Protein AF-A0A9Q0AWF9-F1 (afdb_monomer_lite)

Foldseek 3Di:
DDDDPDDPPPPPPPPPDDDDDDDDDPDPPPADFLDKDDQPADPQWIKTQGQQQAIWTQDPVRDTDHDCVPPPNDDPLNSQQSQWLAKEAANVDSVDIDTDTGRAQQDDDDDDDDDPDQDDPGGAHSNAPLSSFDRQWYAFNQDNQWIKGWGWQQQGIFIGPRRDHLPQTRQFADDFQDPCPDSGRNTGRGWRYKEAQNLADADVRGRQKIKTATNYQQAAGIWIGRGRSNHIDGQPPEHRHGTARYWYADNVVDDDPPDPHPTTPRD

pLDDT: mean 84.85, std 17.83, range [32.66, 98.62]

InterPro domains:
  IPR015943 WD40/YVTN repeat-like-containing domain superfamily [G3DSA:2.130.10.10] (30-259)
  IPR052025 Xyloglucan-specific glycosyl hydrolase [PTHR43739] (5-254)

Sequence (267 aa):
MKYANLLLAALAAPLQAAFTWKNVKIGGGGGFVPSIQFHPTTKGVAYARTDIGGLYRLNADDSWTPVTDANGFADDSHWNRWGVDALALDPQDPNKVFIAVGMYTNSCSDKGATWSFTDLPFKVGGNMPGRGNGERLAVDPKNSNIIYFGARSGNGLYKSTSFSKVSSFTAVGTFRAGPADNEYSGDIQGINFVTFDSTSAALSGATSRIFVGVAENTTSSVYVSNDAGSTWSAVAGQPGRYFPHKGRIQPTEKVGDEALPERLTAI

Radius of gyration: 22.13 Å; chains: 1; bounding box: 44×65×80 Å

Secondary structure (DSSP, 8-state):
--------------------------SS-SS---EEEE-SSSTT-EEEE-SSS-EEEE-TTS-EEESTTGGGSSSGGGGGGG-EEEEEEETTEEEEEEEEE-S-SSS------SS-----SS---TTSTTTTSB--EEEETTEEEEEEEE-STT--EEETTTTEE-TT-------BSS-TT-TTTSSB--EEEEEE-TTSPEETTEES-EEEEE--SSS--EEEESSTTSS-EEPTT--SS---SBEEE-TTS---TT--TTTEEE-

Structure (mmCIF, N/CA/C/O backbone):
data_AF-A0A9Q0AWF9-F1
#
_entry.id   AF-A0A9Q0AWF9-F1
#
loop_
_atom_site.group_PDB
_atom_site.id
_atom_site.type_symbol
_atom_site.label_atom_id
_atom_site.label_alt_id
_atom_site.label_comp_id
_atom_site.label_asym_id
_atom_site.label_entity_id
_atom_site.label_seq_id
_atom_site.pdbx_PDB_ins_code
_atom_site.Cartn_x
_atom_site.Cartn_y
_atom_site.Cartn_z
_atom_site.occupancy
_atom_site.B_iso_or_equiv
_atom_site.auth_seq_id
_atom_site.auth_comp_id
_atom_site.auth_asym_id
_atom_site.auth_atom_id
_atom_site.pdbx_PDB_model_num
ATOM 1 N N . MET A 1 1 ? -4.699 45.642 -57.321 1.00 39.59 1 MET A N 1
ATOM 2 C CA . MET A 1 1 ? -3.918 44.402 -57.543 1.00 39.59 1 MET A CA 1
ATOM 3 C C . MET A 1 1 ? -2.979 44.291 -56.347 1.00 39.59 1 MET A C 1
ATOM 5 O O . MET A 1 1 ? -2.184 45.196 -56.177 1.00 39.59 1 MET A O 1
ATOM 9 N N . LYS A 1 2 ? -3.272 43.476 -55.319 1.00 43.88 2 LYS A N 1
ATOM 10 C CA . LYS A 1 2 ? -3.074 42.007 -55.259 1.00 43.88 2 LYS A CA 1
ATOM 11 C C . LYS A 1 2 ? -1.592 41.688 -55.587 1.00 43.88 2 LYS A C 1
ATOM 13 O O . LYS A 1 2 ? -1.177 42.053 -56.674 1.00 43.88 2 LYS A O 1
ATOM 18 N N . TYR A 1 3 ? -0.725 41.104 -54.758 1.00 45.94 3 TYR A N 1
ATOM 19 C CA . TYR A 1 3 ? -0.837 39.945 -53.867 1.00 45.94 3 TYR A CA 1
ATOM 20 C C . TYR A 1 3 ? 0.365 39.947 -52.884 1.00 45.94 3 TYR A C 1
ATOM 22 O O . TYR A 1 3 ? 1.475 40.277 -53.278 1.00 45.94 3 TYR A O 1
ATOM 30 N N . ALA A 1 4 ? 0.123 39.704 -51.594 1.00 45.69 4 ALA A N 1
ATOM 31 C CA . ALA A 1 4 ? 0.597 38.527 -50.847 1.00 45.69 4 ALA A CA 1
ATOM 32 C C . ALA A 1 4 ? 2.107 38.471 -50.516 1.00 45.69 4 ALA A C 1
ATOM 34 O O . ALA A 1 4 ? 2.886 37.814 -51.199 1.00 45.69 4 ALA A O 1
ATOM 35 N N . ASN A 1 5 ? 2.482 39.050 -49.369 1.00 47.59 5 ASN A N 1
ATOM 36 C CA . ASN A 1 5 ? 3.643 38.589 -48.605 1.00 47.59 5 ASN A CA 1
ATOM 37 C C . ASN A 1 5 ? 3.283 37.234 -47.975 1.00 47.59 5 ASN A C 1
ATOM 39 O O . ASN A 1 5 ? 2.647 37.182 -46.922 1.00 47.59 5 ASN A O 1
ATOM 43 N N . LEU A 1 6 ? 3.635 36.137 -48.647 1.00 51.56 6 LEU A N 1
ATOM 44 C CA . LEU A 1 6 ? 3.574 34.800 -48.062 1.00 51.56 6 LEU A CA 1
ATOM 45 C C . LEU A 1 6 ? 4.648 34.682 -46.972 1.00 51.56 6 LEU A C 1
ATOM 47 O O . LEU A 1 6 ? 5.833 34.536 -47.261 1.00 51.56 6 LEU A O 1
ATOM 51 N N . LEU A 1 7 ? 4.211 34.721 -45.711 1.00 52.81 7 LEU A N 1
ATOM 52 C CA . LEU A 1 7 ? 4.954 34.153 -44.591 1.00 52.81 7 LEU A CA 1
ATOM 53 C C . LEU A 1 7 ? 5.104 32.645 -44.827 1.00 52.81 7 LEU A C 1
ATOM 55 O O . LEU A 1 7 ? 4.164 31.883 -44.609 1.00 52.81 7 LEU A O 1
ATOM 59 N N . LEU A 1 8 ? 6.289 32.204 -45.243 1.00 47.88 8 LEU A N 1
ATOM 60 C CA . LEU A 1 8 ? 6.686 30.804 -45.125 1.00 47.88 8 LEU A CA 1
ATOM 61 C C . LEU A 1 8 ? 7.217 30.579 -43.701 1.00 47.88 8 LEU A C 1
ATOM 63 O O . LEU A 1 8 ? 8.420 30.577 -43.452 1.00 47.88 8 LEU A O 1
ATOM 67 N N . ALA A 1 9 ? 6.309 30.417 -42.740 1.00 52.28 9 ALA A N 1
ATOM 68 C CA . ALA A 1 9 ? 6.658 29.773 -41.481 1.00 52.28 9 ALA A CA 1
ATOM 69 C C . ALA A 1 9 ? 6.780 28.272 -41.772 1.00 52.28 9 ALA A C 1
ATOM 71 O O . ALA A 1 9 ? 5.783 27.553 -41.823 1.00 52.28 9 ALA A O 1
ATOM 72 N N . ALA A 1 10 ? 7.999 27.805 -42.043 1.00 55.03 10 ALA A N 1
ATOM 73 C CA . ALA A 1 10 ? 8.279 26.381 -42.104 1.00 55.03 10 ALA A CA 1
ATOM 74 C C . ALA A 1 10 ? 8.011 25.786 -40.713 1.00 55.03 10 ALA A C 1
ATOM 76 O O . ALA A 1 10 ? 8.790 25.974 -39.781 1.00 55.03 10 ALA A O 1
ATOM 77 N N . LEU A 1 11 ? 6.879 25.095 -40.570 1.00 54.53 11 LEU A N 1
ATOM 78 C CA . LEU A 1 11 ? 6.615 24.189 -39.459 1.00 54.53 11 LEU A CA 1
ATOM 79 C C . LEU A 1 11 ? 7.640 23.055 -39.547 1.00 54.53 11 LEU A C 1
ATOM 81 O O . LEU A 1 11 ? 7.414 22.045 -40.211 1.00 54.53 11 LEU A O 1
ATOM 85 N N . ALA A 1 12 ? 8.792 23.237 -38.907 1.00 57.38 12 ALA A N 1
ATOM 86 C CA . ALA A 1 12 ? 9.703 22.146 -38.612 1.00 57.38 12 ALA A CA 1
ATOM 87 C C . ALA A 1 12 ? 9.033 21.263 -37.551 1.00 57.38 12 ALA A C 1
ATOM 89 O O . ALA A 1 12 ? 9.256 21.422 -36.354 1.00 57.38 12 ALA A O 1
ATOM 90 N N . ALA A 1 13 ? 8.151 20.361 -37.984 1.00 58.16 13 ALA A N 1
ATOM 91 C CA . ALA A 1 13 ? 7.754 19.245 -37.145 1.00 58.16 13 ALA A CA 1
ATOM 92 C C . ALA A 1 13 ? 9.013 18.388 -36.935 1.00 58.16 13 ALA A C 1
ATOM 94 O O . ALA A 1 13 ? 9.623 17.980 -37.931 1.00 58.16 13 ALA A O 1
ATOM 95 N N . PRO A 1 14 ? 9.456 18.136 -35.692 1.00 60.62 14 PRO A N 1
ATOM 96 C CA . PRO A 1 14 ? 10.569 17.230 -35.479 1.00 60.62 14 PRO A CA 1
ATOM 97 C C . PRO A 1 14 ? 10.172 15.860 -36.036 1.00 60.62 14 PRO A C 1
ATOM 99 O O . PRO A 1 14 ? 9.200 15.254 -35.587 1.00 60.62 14 PRO A O 1
ATOM 102 N N . LEU A 1 15 ? 10.912 15.371 -37.035 1.00 59.19 15 LEU A N 1
ATOM 103 C CA . LEU A 1 15 ? 10.871 13.963 -37.414 1.00 59.19 15 LEU A CA 1
ATOM 104 C C . LEU A 1 15 ? 11.459 13.173 -36.242 1.00 59.19 15 LEU A C 1
ATOM 106 O O . LEU A 1 15 ? 12.667 12.955 -36.161 1.00 59.19 15 LEU A O 1
ATOM 110 N N . GLN A 1 16 ? 10.611 12.765 -35.304 1.00 62.69 16 GLN A N 1
ATOM 111 C CA . GLN A 1 16 ? 10.990 11.750 -34.335 1.00 62.69 16 GLN A CA 1
ATOM 112 C C . GLN A 1 16 ? 11.061 10.422 -35.086 1.00 62.69 16 GLN A C 1
ATOM 114 O O . GLN A 1 16 ? 10.044 9.877 -35.515 1.00 62.69 16 GLN A O 1
ATOM 119 N N . ALA A 1 17 ? 12.278 9.920 -35.296 1.00 71.00 17 ALA A N 1
ATOM 120 C CA . ALA A 1 17 ? 12.461 8.567 -35.793 1.00 71.00 17 ALA A CA 1
ATOM 121 C C . ALA A 1 17 ? 11.789 7.593 -34.813 1.00 71.00 17 ALA A C 1
ATOM 123 O O . ALA A 1 17 ? 11.974 7.689 -33.599 1.00 71.00 17 ALA A O 1
ATOM 124 N N . ALA A 1 18 ? 10.978 6.674 -35.335 1.00 78.25 18 ALA A N 1
ATOM 125 C CA . ALA A 1 18 ? 10.356 5.644 -34.520 1.00 78.25 18 ALA A CA 1
ATOM 126 C C . ALA A 1 18 ? 11.440 4.662 -34.053 1.00 78.25 18 ALA A C 1
ATOM 128 O O . ALA A 1 18 ? 11.965 3.879 -34.844 1.00 78.25 18 ALA A O 1
ATOM 129 N N . PHE A 1 19 ? 11.786 4.713 -32.768 1.00 82.88 19 PHE A N 1
ATOM 130 C CA . PHE A 1 19 ? 12.703 3.761 -32.149 1.00 82.88 19 PHE A CA 1
ATOM 131 C C . PHE A 1 19 ? 11.925 2.643 -31.463 1.00 82.88 19 PHE A C 1
ATOM 133 O O . PHE A 1 19 ? 10.911 2.876 -30.809 1.00 82.88 19 PHE A O 1
ATOM 140 N N . THR A 1 20 ? 12.431 1.417 -31.589 1.00 86.00 20 THR A N 1
ATOM 141 C CA . THR A 1 20 ? 11.971 0.286 -30.779 1.00 86.00 20 THR A CA 1
ATOM 142 C C . THR A 1 20 ? 12.986 0.046 -29.673 1.00 86.00 20 THR A C 1
ATOM 144 O O . THR A 1 20 ? 14.073 -0.471 -29.930 1.00 86.00 20 THR A O 1
ATOM 147 N N . TRP A 1 21 ? 12.626 0.415 -28.448 1.00 87.12 21 TRP A N 1
ATOM 148 C CA . TRP A 1 21 ? 13.452 0.185 -27.266 1.00 87.12 21 TRP A CA 1
ATOM 149 C C . TRP A 1 21 ? 13.182 -1.202 -26.684 1.00 87.12 21 TRP A C 1
ATOM 151 O O . TRP A 1 21 ? 12.031 -1.614 -26.541 1.00 87.12 21 TRP A O 1
ATOM 161 N N . LYS A 1 22 ? 14.249 -1.938 -26.365 1.00 89.25 22 LYS A N 1
ATOM 162 C CA . LYS A 1 22 ? 14.185 -3.244 -25.699 1.00 89.25 22 LYS A CA 1
ATOM 163 C C . LYS A 1 22 ? 15.316 -3.363 -24.688 1.00 89.25 22 LYS A C 1
ATOM 165 O O . LYS A 1 22 ? 16.422 -2.892 -24.942 1.00 89.25 22 LYS A O 1
ATOM 170 N N . ASN A 1 23 ? 15.046 -4.051 -23.583 1.00 89.50 23 ASN A N 1
ATOM 171 C CA . ASN A 1 23 ? 16.078 -4.420 -22.623 1.00 89.50 23 ASN A CA 1
ATOM 172 C C . ASN A 1 23 ? 17.053 -5.440 -23.225 1.00 89.50 23 ASN A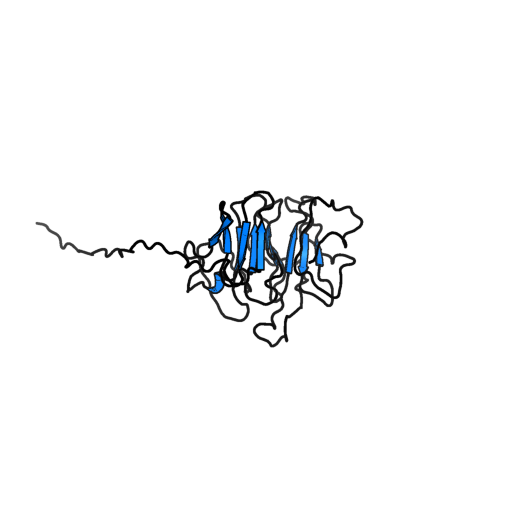 C 1
ATOM 174 O O . ASN A 1 23 ? 16.646 -6.377 -23.919 1.00 89.50 23 ASN A O 1
ATOM 178 N N . VAL A 1 24 ? 18.338 -5.300 -22.893 1.00 92.31 24 VAL A N 1
ATOM 179 C CA . VAL A 1 24 ? 19.313 -6.380 -23.080 1.00 92.31 24 VAL A CA 1
ATOM 180 C C . VAL A 1 24 ? 18.970 -7.501 -22.099 1.00 92.31 24 VAL A C 1
ATOM 182 O O . VAL A 1 24 ? 18.762 -7.264 -20.909 1.00 92.31 24 VAL A O 1
ATOM 185 N N . LYS A 1 25 ? 18.881 -8.741 -22.589 1.00 89.88 25 LYS A N 1
ATOM 186 C CA . LYS A 1 25 ? 18.448 -9.880 -21.774 1.00 89.88 25 LYS A CA 1
ATOM 187 C C . LYS A 1 25 ? 19.560 -10.327 -20.820 1.00 89.88 25 LYS A C 1
ATOM 189 O O . LYS A 1 25 ? 20.471 -11.036 -21.230 1.00 89.88 25 LYS A O 1
ATOM 194 N N . ILE A 1 26 ? 19.423 -9.966 -19.544 1.00 90.62 26 ILE A N 1
ATOM 195 C CA . ILE A 1 26 ? 20.307 -10.407 -18.447 1.00 90.62 26 ILE A CA 1
ATOM 196 C C . ILE A 1 26 ? 19.732 -11.571 -17.619 1.00 90.62 26 ILE A C 1
ATOM 198 O O . ILE A 1 26 ? 20.456 -12.194 -16.852 1.00 90.62 26 ILE A O 1
ATOM 202 N N . GLY A 1 27 ? 18.444 -11.899 -17.784 1.00 83.94 27 GLY A N 1
ATOM 203 C CA . GLY A 1 27 ? 17.760 -12.956 -17.026 1.00 83.94 27 GL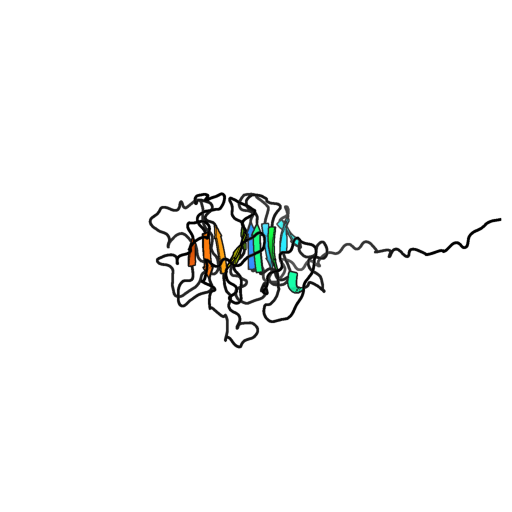Y A CA 1
ATOM 204 C C . GLY A 1 27 ? 16.765 -12.397 -16.007 1.00 83.94 27 GLY A C 1
ATOM 205 O O . GLY A 1 27 ? 16.048 -11.451 -16.320 1.00 83.94 27 GLY A O 1
ATOM 206 N N . GLY A 1 28 ? 16.699 -12.997 -14.812 1.00 71.69 28 GLY A N 1
ATOM 207 C CA . GLY A 1 28 ? 15.712 -12.722 -13.750 1.00 71.69 28 GLY A CA 1
ATOM 208 C C . GLY A 1 28 ? 15.850 -11.369 -13.035 1.00 71.69 28 GLY A C 1
ATOM 209 O O . GLY A 1 28 ? 15.689 -11.299 -11.820 1.00 71.69 28 GLY A O 1
ATOM 210 N N . GLY A 1 29 ? 16.196 -10.306 -13.763 1.00 83.31 29 GLY A N 1
ATOM 211 C CA . GLY A 1 29 ? 16.395 -8.951 -13.246 1.00 83.31 29 GLY A CA 1
ATOM 212 C C . GLY A 1 29 ? 17.767 -8.743 -12.600 1.00 83.31 29 GLY A C 1
ATOM 213 O O . GLY A 1 29 ? 18.563 -7.971 -13.114 1.00 83.31 29 GLY A O 1
ATOM 214 N N . GLY A 1 30 ? 18.061 -9.441 -11.497 1.00 88.81 30 GLY A N 1
ATOM 215 C CA . GLY A 1 30 ? 19.302 -9.259 -10.719 1.00 88.81 30 GLY A CA 1
ATOM 216 C C . GLY A 1 30 ? 19.225 -8.192 -9.613 1.00 88.81 30 GLY A C 1
ATOM 217 O O . GLY A 1 30 ? 20.222 -7.941 -8.943 1.00 88.81 30 GLY A O 1
ATOM 218 N N . GLY A 1 31 ? 18.048 -7.589 -9.409 1.00 93.50 31 GLY A N 1
ATOM 219 C CA . GLY A 1 31 ? 17.740 -6.661 -8.314 1.00 93.50 31 GLY A CA 1
ATOM 220 C C . GLY A 1 31 ? 16.772 -7.254 -7.282 1.00 93.50 31 GLY A C 1
ATOM 221 O O . GLY A 1 31 ? 16.371 -8.416 -7.383 1.00 93.50 31 GLY A O 1
ATOM 222 N N . PHE A 1 32 ? 16.375 -6.455 -6.288 1.00 96.19 32 PHE A N 1
ATOM 223 C CA . PHE A 1 32 ? 15.428 -6.892 -5.263 1.00 96.19 32 PHE A CA 1
ATOM 224 C C . PHE A 1 32 ? 13.978 -6.627 -5.691 1.00 96.19 32 PHE A C 1
ATOM 226 O O . PHE A 1 32 ? 13.606 -5.514 -6.061 1.00 96.19 32 PHE A O 1
ATOM 233 N N . VAL A 1 33 ? 13.145 -7.666 -5.613 1.00 97.06 33 VAL A N 1
ATOM 234 C CA . VAL A 1 33 ? 11.697 -7.614 -5.862 1.00 97.06 33 VAL A CA 1
ATOM 235 C C . VAL A 1 33 ? 10.994 -7.827 -4.518 1.00 97.06 33 VAL A C 1
ATOM 237 O O . VAL A 1 33 ? 10.801 -8.977 -4.116 1.00 97.06 33 VAL A O 1
ATOM 240 N N . PRO A 1 34 ? 10.641 -6.763 -3.766 1.00 95.44 34 PRO A N 1
ATOM 241 C CA . PRO A 1 34 ? 10.153 -6.935 -2.398 1.00 95.44 34 PRO A CA 1
ATOM 242 C C . PRO A 1 34 ? 8.792 -7.643 -2.309 1.00 95.44 34 PRO A C 1
ATOM 244 O O . PRO A 1 34 ? 8.440 -8.210 -1.266 1.00 95.44 34 PRO A O 1
ATOM 247 N N . SER A 1 35 ? 7.991 -7.596 -3.381 1.00 95.38 35 SER A N 1
ATOM 248 C CA . SER A 1 35 ? 6.665 -8.205 -3.382 1.00 95.38 35 SER A CA 1
ATOM 249 C C . SER A 1 35 ? 6.118 -8.485 -4.776 1.00 95.38 35 SER A C 1
ATOM 251 O O . SER A 1 35 ? 6.334 -7.720 -5.718 1.00 95.38 35 SER A O 1
ATOM 253 N N . ILE A 1 36 ? 5.342 -9.565 -4.857 1.00 95.94 36 ILE A N 1
ATOM 254 C CA . ILE A 1 36 ? 4.503 -9.926 -5.996 1.00 95.94 36 ILE A CA 1
ATOM 255 C C . ILE A 1 36 ? 3.079 -10.095 -5.467 1.00 95.94 36 ILE A C 1
ATOM 257 O O . ILE A 1 36 ? 2.846 -10.876 -4.541 1.00 95.94 36 ILE A O 1
ATOM 261 N N . GLN A 1 37 ? 2.123 -9.381 -6.055 1.00 94.81 37 GLN A N 1
ATOM 262 C CA . GLN A 1 37 ? 0.708 -9.500 -5.718 1.00 94.81 37 GLN A CA 1
ATOM 263 C C . GLN A 1 37 ? -0.046 -10.133 -6.881 1.00 94.81 37 GLN A C 1
ATOM 265 O O . GLN A 1 37 ? 0.012 -9.653 -8.012 1.00 94.81 37 GLN A O 1
ATOM 270 N N . PHE A 1 38 ? -0.781 -11.193 -6.570 1.00 95.25 38 PHE A N 1
ATOM 271 C CA . PHE A 1 38 ? -1.708 -11.847 -7.483 1.00 95.25 38 PHE A CA 1
ATOM 272 C C . PHE A 1 38 ? -3.104 -11.272 -7.278 1.00 95.25 38 PHE A C 1
ATOM 274 O O . PHE A 1 38 ? -3.510 -11.028 -6.138 1.00 95.25 38 PHE A O 1
ATOM 281 N N . HIS A 1 39 ? -3.839 -11.073 -8.368 1.00 94.38 39 HIS A N 1
ATOM 282 C CA . HIS A 1 39 ? -5.224 -10.639 -8.287 1.00 94.38 39 HIS A CA 1
ATOM 283 C C . HIS A 1 39 ? -6.052 -11.700 -7.549 1.00 94.38 39 HIS A C 1
ATOM 285 O O . HIS A 1 39 ? -5.976 -12.878 -7.909 1.00 94.38 39 HIS A O 1
ATOM 291 N N . PRO A 1 40 ? -6.849 -11.324 -6.534 1.00 90.19 40 PRO A N 1
ATOM 292 C CA . PRO A 1 40 ? -7.502 -12.300 -5.660 1.00 90.19 40 PRO A CA 1
ATOM 293 C C . PRO A 1 40 ? -8.567 -13.141 -6.376 1.00 90.19 40 PRO A C 1
ATOM 295 O O . PRO A 1 40 ? -8.886 -14.237 -5.924 1.00 90.19 40 PRO A O 1
ATOM 298 N N . THR A 1 41 ? -9.116 -12.640 -7.486 1.00 89.88 41 THR A N 1
ATOM 299 C CA . THR A 1 41 ? -10.255 -13.251 -8.195 1.00 89.88 41 THR A CA 1
ATOM 300 C C . THR A 1 41 ? -10.000 -13.508 -9.685 1.00 89.88 41 THR A C 1
ATOM 302 O O . THR A 1 41 ? -10.835 -14.125 -10.340 1.00 89.88 41 THR A O 1
ATOM 305 N N . THR A 1 42 ? -8.843 -13.101 -10.229 1.00 91.44 42 THR A N 1
ATOM 306 C CA . THR A 1 42 ? -8.569 -13.164 -11.679 1.00 91.44 42 THR A CA 1
ATOM 307 C C . THR A 1 42 ? -7.241 -13.855 -11.943 1.00 91.44 42 THR A C 1
ATOM 309 O O . THR A 1 42 ? -6.168 -13.311 -11.684 1.00 91.44 42 THR A O 1
ATOM 312 N N . LYS A 1 43 ? -7.303 -15.073 -12.485 1.00 94.25 43 LYS A N 1
ATOM 313 C CA . LYS A 1 43 ? -6.111 -15.857 -12.827 1.00 94.25 43 LYS A CA 1
ATOM 314 C C . LYS A 1 43 ? -5.257 -15.125 -13.871 1.00 94.25 43 LYS A C 1
ATOM 316 O O . LYS A 1 43 ? -5.785 -14.543 -14.811 1.00 94.25 43 LYS A O 1
ATOM 321 N N . GLY A 1 44 ? -3.934 -15.200 -13.720 1.00 91.56 44 GLY A N 1
ATOM 322 C CA . GLY A 1 44 ? -2.976 -14.639 -14.681 1.00 91.56 44 GLY A CA 1
ATOM 323 C C . GLY A 1 44 ? -2.748 -13.131 -14.552 1.00 91.56 44 GLY A C 1
ATOM 324 O O . GLY A 1 44 ? -1.929 -12.583 -15.281 1.00 91.56 44 GLY A O 1
ATOM 325 N N . VAL A 1 45 ? -3.423 -12.455 -13.618 1.00 93.81 45 VAL A N 1
ATOM 326 C CA . VAL A 1 45 ? -3.147 -11.052 -13.295 1.00 93.81 45 VAL A CA 1
ATOM 327 C C . VAL A 1 45 ? -2.256 -11.003 -12.061 1.00 93.81 45 VAL A C 1
ATOM 329 O O . VAL A 1 45 ? -2.671 -11.381 -10.964 1.00 93.81 45 VAL A O 1
ATOM 332 N N . ALA A 1 46 ? -1.024 -10.537 -12.241 1.00 96.50 46 ALA A N 1
ATOM 333 C CA . ALA A 1 46 ? -0.091 -10.307 -11.152 1.00 96.50 46 ALA A CA 1
ATOM 334 C C . ALA A 1 46 ? 0.822 -9.121 -11.455 1.00 96.50 46 ALA A C 1
ATOM 336 O O . ALA A 1 46 ? 1.120 -8.827 -12.616 1.00 96.50 46 ALA A O 1
ATOM 337 N N . TYR A 1 47 ? 1.272 -8.469 -10.388 1.00 96.38 47 TYR A N 1
ATOM 338 C CA . TYR A 1 47 ? 2.207 -7.358 -10.457 1.00 96.38 47 TYR A CA 1
ATOM 339 C C . TYR A 1 47 ? 3.351 -7.561 -9.472 1.00 96.38 47 TYR A C 1
ATOM 341 O O . TYR A 1 47 ? 3.129 -7.969 -8.331 1.00 96.38 47 TYR A O 1
ATOM 349 N N . ALA A 1 48 ? 4.565 -7.252 -9.912 1.00 96.75 48 ALA A N 1
ATOM 350 C CA . ALA A 1 48 ? 5.772 -7.283 -9.102 1.00 96.75 48 ALA A CA 1
ATOM 351 C C . ALA A 1 48 ? 6.275 -5.852 -8.912 1.00 96.75 48 ALA A C 1
ATOM 353 O O . ALA A 1 48 ? 6.546 -5.155 -9.893 1.00 96.75 48 ALA A O 1
ATOM 354 N N . ARG A 1 49 ? 6.384 -5.406 -7.658 1.00 96.62 49 ARG A N 1
ATOM 355 C CA . ARG A 1 49 ? 7.021 -4.124 -7.335 1.00 96.62 49 ARG A CA 1
ATOM 356 C C . ARG A 1 49 ? 8.495 -4.342 -7.041 1.00 96.62 49 ARG A C 1
ATOM 358 O O . ARG A 1 49 ? 8.862 -5.370 -6.472 1.00 96.62 49 ARG A O 1
ATOM 365 N N . THR A 1 50 ? 9.315 -3.365 -7.393 1.00 97.19 50 THR A N 1
ATOM 366 C CA . THR A 1 50 ? 10.753 -3.362 -7.112 1.00 97.19 50 THR A CA 1
ATOM 367 C C . THR A 1 50 ? 11.131 -2.124 -6.307 1.00 97.19 50 THR A C 1
ATOM 369 O O . THR A 1 50 ? 10.354 -1.170 -6.221 1.00 97.19 50 THR A O 1
ATOM 372 N N . ASP A 1 51 ? 12.300 -2.159 -5.672 1.00 95.69 51 ASP A N 1
ATOM 373 C CA . ASP A 1 51 ? 12.751 -1.052 -4.832 1.00 95.69 51 ASP A CA 1
ATOM 374 C C . ASP A 1 51 ? 13.297 0.137 -5.627 1.00 95.69 51 ASP A C 1
ATOM 376 O O . ASP A 1 51 ? 13.102 1.265 -5.185 1.00 95.69 51 ASP A O 1
ATOM 380 N N . ILE A 1 52 ? 13.912 -0.099 -6.793 1.00 95.06 52 ILE A N 1
ATOM 381 C CA . ILE A 1 52 ? 14.481 0.957 -7.655 1.00 95.06 52 ILE A CA 1
ATOM 382 C C . ILE A 1 52 ? 14.142 0.841 -9.151 1.00 95.06 52 ILE A C 1
ATOM 384 O O . ILE A 1 52 ? 14.603 1.664 -9.935 1.00 95.06 52 ILE A O 1
ATOM 388 N N . GLY A 1 53 ? 13.402 -0.186 -9.573 1.00 93.81 53 GLY A N 1
ATOM 389 C CA . GLY A 1 53 ? 13.212 -0.546 -10.988 1.00 93.81 53 GLY A CA 1
ATOM 390 C C . GLY A 1 53 ? 11.761 -0.513 -11.469 1.00 93.81 53 GLY A C 1
ATOM 391 O O . GLY A 1 53 ? 11.452 -1.095 -12.508 1.00 93.81 53 GLY A O 1
ATOM 392 N N . GLY A 1 54 ? 10.858 0.105 -10.706 1.00 94.56 54 GLY A N 1
ATOM 393 C CA . GLY A 1 54 ? 9.454 0.261 -11.059 1.00 94.56 54 GLY A CA 1
ATOM 394 C C . GLY A 1 54 ? 8.555 -0.943 -10.771 1.00 94.56 54 GLY A C 1
ATOM 395 O O . GLY A 1 54 ? 8.817 -1.774 -9.892 1.00 94.56 54 GLY A O 1
ATOM 396 N N . LEU A 1 55 ? 7.447 -0.992 -11.514 1.00 94.44 55 LEU A N 1
ATOM 397 C CA . LEU A 1 55 ? 6.389 -2.001 -11.427 1.00 94.44 55 LEU A CA 1
ATOM 398 C C . LEU A 1 55 ? 6.360 -2.838 -12.706 1.00 94.44 55 LEU A C 1
ATOM 400 O O . LEU A 1 55 ? 6.380 -2.290 -13.808 1.00 94.44 55 LEU A O 1
ATOM 404 N N . TYR A 1 56 ? 6.209 -4.149 -12.557 1.00 95.00 56 TYR A N 1
ATOM 405 C CA . TYR A 1 56 ? 6.085 -5.087 -13.665 1.00 95.00 56 TYR A CA 1
ATOM 406 C C . TYR A 1 56 ? 4.741 -5.808 -13.631 1.00 95.00 56 TYR A C 1
ATOM 408 O O . TYR A 1 56 ? 4.257 -6.155 -12.555 1.00 95.00 56 TYR A O 1
ATOM 416 N N . ARG A 1 57 ? 4.161 -6.078 -14.803 1.00 95.06 57 ARG A N 1
ATOM 417 C CA . ARG A 1 57 ? 2.939 -6.879 -14.978 1.00 95.06 57 ARG A CA 1
ATOM 418 C C . ARG A 1 57 ? 3.278 -8.238 -15.581 1.00 95.06 57 ARG A C 1
ATOM 420 O O . ARG A 1 57 ? 4.025 -8.295 -16.557 1.00 95.06 57 ARG A O 1
ATOM 427 N N . LEU A 1 58 ? 2.699 -9.299 -15.025 1.00 95.25 58 LEU A N 1
ATOM 428 C CA . LEU A 1 58 ? 2.814 -10.656 -15.553 1.00 95.25 58 LEU A CA 1
ATOM 429 C C . LEU A 1 58 ? 2.079 -10.777 -16.896 1.00 95.25 58 LEU A C 1
ATOM 431 O O . LEU A 1 58 ? 0.943 -10.311 -17.048 1.00 95.25 58 LEU A O 1
ATOM 435 N N . ASN A 1 59 ? 2.731 -11.413 -17.860 1.00 93.69 59 ASN A N 1
ATOM 436 C CA . ASN A 1 59 ? 2.180 -11.741 -19.168 1.00 93.69 59 ASN A CA 1
ATOM 437 C C . ASN A 1 59 ? 1.727 -13.208 -19.221 1.00 93.69 59 ASN A C 1
ATOM 439 O O . ASN A 1 59 ? 2.064 -14.017 -18.361 1.00 93.69 59 ASN A O 1
ATOM 443 N N . ALA A 1 60 ? 0.960 -13.562 -20.254 1.00 93.19 60 ALA A N 1
ATOM 444 C CA . ALA A 1 60 ? 0.441 -14.921 -20.430 1.00 93.19 60 ALA A CA 1
ATOM 445 C C . ALA A 1 60 ? 1.528 -15.971 -20.740 1.00 93.19 60 ALA A C 1
ATOM 447 O O . ALA A 1 60 ? 1.276 -17.161 -20.595 1.00 93.19 60 ALA A O 1
ATOM 448 N N . ASP A 1 61 ? 2.708 -15.532 -21.182 1.00 94.62 61 ASP A N 1
ATOM 449 C CA . ASP A 1 61 ? 3.888 -16.358 -21.461 1.00 94.62 61 ASP A CA 1
ATOM 450 C C . ASP A 1 61 ? 4.883 -16.391 -20.284 1.00 94.62 61 ASP A C 1
ATOM 452 O O . ASP A 1 61 ? 6.060 -16.693 -20.472 1.00 94.62 61 ASP A O 1
ATOM 456 N N . ASP A 1 62 ? 4.422 -16.021 -19.085 1.00 91.44 62 ASP A N 1
ATOM 457 C CA . ASP A 1 62 ? 5.198 -15.903 -17.845 1.00 91.44 62 ASP A CA 1
ATOM 458 C C . ASP A 1 62 ? 6.348 -14.875 -17.884 1.00 91.44 62 ASP A C 1
ATOM 460 O O . ASP A 1 62 ? 7.163 -14.793 -16.958 1.00 91.44 62 ASP A O 1
ATOM 464 N N . SER A 1 63 ? 6.405 -14.037 -18.923 1.00 91.81 63 SER A N 1
ATOM 465 C CA . SER A 1 63 ? 7.295 -12.877 -18.963 1.00 91.81 63 SER A CA 1
ATOM 466 C C . SER A 1 63 ? 6.711 -11.685 -18.195 1.00 91.81 63 SER A C 1
ATOM 468 O O . SER A 1 63 ? 5.549 -11.678 -17.786 1.00 91.81 63 SER A O 1
ATOM 470 N N . TRP A 1 64 ? 7.529 -10.650 -17.997 1.00 93.19 64 TRP A N 1
ATOM 471 C CA . TRP A 1 64 ? 7.158 -9.457 -17.241 1.00 93.19 64 TRP A CA 1
ATOM 472 C C . TRP A 1 64 ? 7.337 -8.200 -18.089 1.00 93.19 64 TRP A C 1
ATOM 474 O O . TRP A 1 64 ? 8.416 -7.959 -18.631 1.00 93.19 64 TRP A O 1
ATOM 484 N N . THR A 1 65 ? 6.291 -7.379 -18.170 1.00 91.06 65 THR A N 1
ATOM 485 C CA . THR A 1 65 ? 6.321 -6.081 -18.859 1.00 91.06 65 THR A CA 1
ATOM 486 C C . THR A 1 65 ? 6.523 -4.956 -17.840 1.00 91.06 65 THR A C 1
ATOM 488 O O . THR A 1 65 ? 5.706 -4.868 -16.918 1.00 91.06 65 THR A O 1
ATOM 491 N N . PRO A 1 66 ? 7.545 -4.087 -17.978 1.00 91.75 66 PRO A N 1
ATOM 492 C CA . PRO A 1 66 ? 7.658 -2.883 -17.156 1.00 91.75 66 PRO A CA 1
ATOM 493 C C . PRO A 1 66 ? 6.501 -1.931 -17.477 1.00 91.75 66 PRO A C 1
ATOM 495 O O . PRO A 1 66 ? 6.201 -1.662 -18.639 1.00 91.75 66 PRO A O 1
ATOM 498 N N . VAL A 1 67 ? 5.824 -1.440 -16.444 1.00 90.12 67 VAL A N 1
ATOM 499 C CA . VAL A 1 67 ? 4.625 -0.594 -16.577 1.00 90.12 67 VAL A CA 1
ATOM 500 C C . VAL A 1 67 ? 4.949 0.875 -16.308 1.00 90.12 67 VAL A C 1
ATOM 502 O O . VAL A 1 67 ? 4.286 1.766 -16.830 1.00 90.12 67 VAL A O 1
ATOM 505 N N . THR A 1 68 ? 5.983 1.140 -15.512 1.00 89.94 68 THR A N 1
ATOM 506 C CA . THR A 1 68 ? 6.356 2.493 -15.075 1.00 89.94 68 THR A CA 1
ATOM 507 C C . THR A 1 68 ? 7.126 3.299 -16.114 1.00 89.94 68 THR A C 1
ATOM 509 O O . THR A 1 68 ? 7.214 4.510 -15.975 1.00 89.94 68 THR A O 1
ATOM 512 N N . ASP A 1 69 ? 7.635 2.664 -17.166 1.00 85.56 69 ASP A N 1
ATOM 513 C CA . ASP A 1 69 ? 8.353 3.361 -18.244 1.00 85.56 69 ASP A CA 1
ATOM 514 C C . ASP A 1 69 ? 7.381 3.936 -19.293 1.00 85.56 69 ASP A C 1
ATOM 516 O O . ASP A 1 69 ? 7.761 4.683 -20.194 1.00 85.56 69 ASP A O 1
ATOM 520 N N . ALA A 1 70 ? 6.098 3.575 -19.205 1.00 79.50 70 ALA A N 1
ATOM 521 C CA . ALA A 1 70 ? 5.082 4.013 -20.145 1.00 79.50 70 ALA A CA 1
ATOM 522 C C . ALA A 1 70 ? 4.630 5.456 -19.868 1.00 79.50 70 ALA A C 1
ATOM 524 O O . ALA A 1 70 ? 4.499 5.886 -18.721 1.00 79.50 70 ALA A O 1
ATOM 525 N N . ASN A 1 71 ? 4.301 6.182 -20.942 1.00 74.19 71 ASN A N 1
ATOM 526 C CA . ASN A 1 71 ? 3.626 7.487 -20.911 1.00 74.19 71 ASN A CA 1
ATOM 527 C C . ASN A 1 71 ? 4.334 8.580 -20.085 1.00 74.19 71 ASN A C 1
ATOM 529 O O . ASN A 1 71 ? 3.669 9.492 -19.592 1.00 74.19 71 ASN A O 1
ATOM 533 N N . GLY A 1 72 ? 5.659 8.496 -19.918 1.00 75.75 72 GLY A N 1
ATOM 534 C CA . GLY A 1 72 ? 6.422 9.452 -19.104 1.00 75.75 72 GLY A CA 1
ATOM 535 C C . GLY A 1 72 ? 6.112 9.359 -17.608 1.00 75.75 72 GLY A C 1
ATOM 536 O O . GLY A 1 72 ? 6.266 10.339 -16.883 1.00 75.75 72 GLY A O 1
ATOM 537 N N . PHE A 1 73 ? 5.615 8.208 -17.134 1.00 83.31 73 PHE A N 1
ATOM 538 C CA . PHE A 1 73 ? 5.345 8.042 -15.713 1.00 83.31 73 PHE A CA 1
ATOM 539 C C . PHE A 1 73 ? 6.616 8.136 -14.894 1.00 83.31 73 PHE A C 1
ATOM 541 O O . PHE A 1 73 ? 6.666 8.970 -14.005 1.00 83.31 73 PHE A O 1
ATOM 548 N N . ALA A 1 74 ? 7.611 7.304 -15.170 1.00 87.69 74 ALA A N 1
ATOM 549 C CA . ALA A 1 74 ? 8.943 7.430 -14.614 1.00 87.69 74 ALA A CA 1
ATOM 550 C C . ALA A 1 74 ? 9.916 7.734 -15.757 1.00 87.69 74 ALA A C 1
ATOM 552 O O . ALA A 1 74 ? 9.876 7.105 -16.813 1.00 87.69 74 ALA A O 1
ATOM 553 N N . ASP A 1 75 ? 10.748 8.739 -15.541 1.00 87.50 75 ASP A N 1
ATOM 554 C CA . ASP A 1 75 ? 11.782 9.213 -16.452 1.00 87.50 75 ASP A CA 1
ATOM 555 C C . ASP A 1 75 ? 12.872 9.897 -15.614 1.00 87.50 75 ASP A C 1
ATOM 557 O O . ASP A 1 75 ? 12.783 9.922 -14.387 1.00 87.50 75 ASP A O 1
ATOM 561 N N . ASP A 1 76 ? 13.883 10.484 -16.246 1.00 87.06 76 ASP A N 1
ATOM 562 C CA . ASP A 1 76 ? 14.993 11.124 -15.530 1.00 87.06 76 ASP A CA 1
ATOM 563 C C . ASP A 1 76 ? 14.537 12.263 -14.597 1.00 87.06 76 ASP A C 1
ATOM 565 O O . ASP A 1 76 ? 15.117 12.466 -13.530 1.00 87.06 76 ASP A O 1
ATOM 569 N N . SER A 1 77 ? 13.471 12.984 -14.958 1.00 86.25 77 SER A N 1
ATOM 570 C CA . SER A 1 77 ? 12.897 14.070 -14.148 1.00 86.25 77 SER A CA 1
ATOM 571 C C . SER A 1 77 ? 11.947 13.585 -13.049 1.00 86.25 77 SER A C 1
ATOM 573 O O . SER A 1 77 ? 11.652 14.319 -12.108 1.00 86.25 77 SER A O 1
ATOM 575 N N . HIS A 1 78 ? 11.488 12.339 -13.143 1.00 85.94 78 HIS A N 1
ATOM 576 C CA . HIS A 1 78 ? 10.568 11.695 -12.207 1.00 85.94 78 HIS A CA 1
ATOM 577 C C . HIS A 1 78 ? 11.113 10.354 -11.711 1.00 85.94 78 HIS A C 1
ATOM 579 O O . HIS A 1 78 ? 10.359 9.415 -11.435 1.00 85.94 78 HIS A O 1
ATOM 585 N N . TRP A 1 79 ? 12.436 10.261 -11.613 1.00 88.62 79 TRP A N 1
ATOM 586 C CA . TRP A 1 79 ? 13.170 9.022 -11.364 1.00 88.62 79 TRP A CA 1
ATOM 587 C C . TRP A 1 79 ? 12.742 8.349 -10.053 1.00 88.62 79 TRP A C 1
ATOM 589 O O . TRP A 1 79 ? 12.758 7.125 -9.909 1.00 88.62 79 TRP A O 1
ATOM 599 N N . ASN A 1 80 ? 12.294 9.153 -9.086 1.00 88.06 80 ASN A N 1
ATOM 600 C CA . ASN A 1 80 ? 11.815 8.686 -7.795 1.00 88.06 80 ASN A CA 1
ATOM 601 C C . ASN A 1 80 ? 10.575 7.777 -7.904 1.00 88.06 80 ASN A C 1
ATOM 603 O O . ASN A 1 80 ? 10.298 7.026 -6.966 1.00 88.06 80 ASN A O 1
ATOM 607 N N . ARG A 1 81 ? 9.853 7.794 -9.033 1.00 89.88 81 ARG A N 1
ATOM 608 C CA . ARG A 1 81 ? 8.680 6.943 -9.279 1.00 89.88 81 ARG A CA 1
ATOM 609 C C . ARG A 1 81 ? 9.010 5.497 -9.626 1.00 89.88 81 ARG A C 1
ATOM 611 O O . ARG A 1 81 ? 8.118 4.653 -9.538 1.00 89.88 81 ARG A O 1
ATOM 618 N N . TRP A 1 82 ? 10.265 5.182 -9.948 1.00 93.50 82 TRP A N 1
ATOM 619 C CA . TRP A 1 82 ? 10.701 3.785 -10.014 1.00 93.50 82 TRP A CA 1
ATOM 620 C C . TRP A 1 82 ? 10.766 3.126 -8.625 1.00 93.50 82 TRP A C 1
ATOM 622 O O . TRP A 1 82 ? 10.750 1.900 -8.535 1.00 93.50 82 TRP A O 1
ATOM 632 N N . GLY A 1 83 ? 10.783 3.907 -7.539 1.00 95.06 83 GLY A N 1
ATOM 633 C CA . GLY A 1 83 ? 10.670 3.379 -6.182 1.00 95.06 83 GLY A CA 1
ATOM 634 C C . GLY A 1 83 ? 9.223 3.059 -5.827 1.00 95.06 83 GLY A C 1
ATOM 635 O O . GLY A 1 83 ? 8.451 3.972 -5.532 1.00 95.06 83 GLY A O 1
ATOM 636 N N . VAL A 1 84 ? 8.846 1.777 -5.829 1.00 95.94 84 VAL A N 1
ATOM 637 C CA . VAL A 1 84 ? 7.470 1.336 -5.546 1.00 95.94 84 VAL A CA 1
ATOM 638 C C . VAL A 1 84 ? 7.389 0.716 -4.146 1.00 95.94 84 VAL A C 1
ATOM 640 O O . VAL A 1 84 ? 7.750 -0.442 -3.914 1.00 95.94 84 VAL A O 1
ATOM 643 N N . ASP A 1 85 ? 6.892 1.495 -3.187 1.00 96.56 85 ASP A N 1
ATOM 644 C CA . ASP A 1 85 ? 6.868 1.133 -1.760 1.00 96.56 85 ASP A CA 1
ATOM 645 C C . ASP A 1 85 ? 5.694 0.223 -1.392 1.00 96.56 85 ASP A C 1
ATOM 647 O O . ASP A 1 85 ? 5.801 -0.637 -0.515 1.00 96.56 85 ASP A O 1
ATOM 651 N N . ALA A 1 86 ? 4.567 0.394 -2.080 1.00 95.75 86 ALA A N 1
ATOM 652 C CA . ALA A 1 86 ? 3.377 -0.411 -1.859 1.00 95.75 86 ALA A CA 1
ATOM 653 C C . ALA A 1 86 ? 2.547 -0.548 -3.129 1.00 95.75 86 ALA A C 1
ATOM 655 O O . ALA A 1 86 ? 2.524 0.361 -3.963 1.00 95.75 86 ALA A O 1
ATOM 656 N N . LEU A 1 87 ? 1.845 -1.670 -3.250 1.00 94.94 87 LEU A N 1
ATOM 657 C CA . LEU A 1 87 ? 0.973 -1.964 -4.377 1.00 94.94 87 LEU A CA 1
ATOM 658 C C . LEU A 1 87 ? -0.318 -2.648 -3.899 1.00 94.94 87 LEU A C 1
ATOM 660 O O . LEU A 1 87 ? -0.293 -3.504 -3.015 1.00 94.94 87 LEU A O 1
ATOM 664 N N . ALA A 1 88 ? -1.448 -2.302 -4.505 1.00 94.56 88 ALA A N 1
ATOM 665 C CA . ALA A 1 88 ? -2.733 -2.940 -4.243 1.00 94.56 88 ALA A CA 1
ATOM 666 C C . ALA A 1 88 ? -3.504 -3.146 -5.546 1.00 94.56 88 ALA A C 1
ATOM 668 O O . ALA A 1 88 ? -3.532 -2.267 -6.405 1.00 94.56 88 ALA A O 1
ATOM 669 N N . LEU A 1 89 ? -4.137 -4.308 -5.679 1.00 92.94 89 LEU A N 1
ATOM 670 C CA . LEU A 1 89 ? -5.034 -4.621 -6.788 1.00 92.94 89 LEU A CA 1
ATOM 671 C C . LEU A 1 89 ? -6.468 -4.452 -6.309 1.00 92.94 89 LEU A C 1
ATOM 673 O O . LEU A 1 89 ? -6.778 -4.856 -5.187 1.00 92.94 89 LEU A O 1
ATOM 677 N N . ASP A 1 90 ? -7.317 -3.861 -7.142 1.00 94.06 90 ASP A N 1
ATOM 678 C CA . ASP A 1 90 ? -8.742 -3.733 -6.853 1.00 94.06 90 ASP A CA 1
ATOM 679 C C . ASP A 1 90 ? -9.429 -5.099 -7.001 1.00 94.06 90 ASP A C 1
ATOM 681 O O . ASP A 1 90 ? -9.523 -5.600 -8.118 1.00 94.06 90 ASP A O 1
ATOM 685 N N . PRO A 1 91 ? -9.951 -5.721 -5.926 1.00 92.94 91 PRO A N 1
ATOM 686 C CA . PRO A 1 91 ? -10.547 -7.055 -6.016 1.00 92.94 91 PRO A CA 1
ATOM 687 C C . PRO A 1 91 ? -11.767 -7.138 -6.945 1.00 92.94 91 PRO A C 1
ATOM 689 O O . PRO A 1 91 ? -12.141 -8.241 -7.356 1.00 92.94 91 PRO A O 1
ATOM 692 N N . GLN A 1 92 ? -12.387 -5.992 -7.248 1.00 93.50 92 GLN A N 1
ATOM 693 C CA . GLN A 1 92 ? -13.579 -5.874 -8.088 1.00 93.50 92 GLN A CA 1
ATOM 694 C C . GLN A 1 92 ? -13.253 -5.450 -9.528 1.00 93.50 92 GLN A C 1
ATOM 696 O O . GLN A 1 92 ? -14.128 -5.533 -10.390 1.00 93.50 92 GLN A O 1
ATOM 701 N N . ASP A 1 93 ? -12.019 -5.020 -9.813 1.00 89.50 93 ASP A N 1
ATOM 702 C CA . ASP A 1 93 ? -11.609 -4.547 -11.136 1.00 89.50 93 ASP A CA 1
ATOM 703 C C . ASP A 1 93 ? -10.159 -4.960 -11.455 1.00 89.50 93 ASP A C 1
ATOM 705 O O . ASP A 1 93 ? -9.209 -4.274 -11.066 1.00 89.50 93 ASP A O 1
ATOM 709 N N . PRO A 1 94 ? -9.953 -6.039 -12.235 1.00 86.94 94 PRO A N 1
ATOM 710 C CA . PRO A 1 94 ? -8.615 -6.539 -12.547 1.00 86.94 94 PRO A CA 1
ATOM 711 C C . PRO A 1 94 ? -7.771 -5.609 -13.419 1.00 86.94 94 PRO A C 1
ATOM 713 O O . PRO A 1 94 ? -6.593 -5.898 -13.639 1.00 86.94 94 PRO A O 1
ATOM 716 N N . ASN A 1 95 ? -8.342 -4.510 -13.915 1.00 86.62 95 ASN A N 1
ATOM 717 C CA . ASN A 1 95 ? -7.610 -3.496 -14.666 1.00 86.62 95 ASN A CA 1
ATOM 718 C C . ASN A 1 95 ? -7.110 -2.350 -13.777 1.00 86.62 95 ASN A C 1
ATOM 720 O O . ASN A 1 95 ? -6.373 -1.490 -14.262 1.00 86.62 95 ASN A O 1
ATOM 724 N N . LYS A 1 96 ? -7.481 -2.323 -12.491 1.00 87.62 96 LYS A N 1
ATOM 725 C CA . LYS A 1 96 ? -7.061 -1.288 -11.546 1.00 87.62 96 LYS A CA 1
ATOM 726 C C . LYS A 1 96 ? -5.976 -1.794 -10.608 1.00 87.62 96 LYS A C 1
ATOM 728 O O . LYS A 1 96 ? -6.149 -2.732 -9.829 1.00 87.62 96 LYS A O 1
ATOM 733 N N . VAL A 1 97 ? -4.855 -1.087 -10.653 1.00 90.62 97 VAL A N 1
ATOM 734 C CA . VAL A 1 97 ? -3.748 -1.212 -9.713 1.00 90.62 97 VAL A CA 1
ATOM 735 C C . VAL A 1 97 ? -3.469 0.158 -9.113 1.00 90.62 97 VAL A C 1
ATOM 737 O O . VAL A 1 97 ? -3.436 1.166 -9.818 1.00 90.62 97 VAL A O 1
ATOM 740 N N . PHE A 1 98 ? -3.261 0.187 -7.805 1.00 91.25 98 PHE A N 1
ATOM 741 C CA . PHE A 1 98 ? -2.825 1.363 -7.072 1.00 91.25 98 PHE A CA 1
ATOM 742 C C . PHE A 1 98 ? -1.401 1.130 -6.586 1.00 91.25 98 PHE A C 1
ATOM 744 O O . PHE A 1 98 ? -1.066 0.033 -6.134 1.00 91.25 98 PHE A O 1
ATOM 751 N N . ILE A 1 99 ? -0.568 2.162 -6.669 1.00 92.94 99 ILE A N 1
ATOM 752 C CA . ILE A 1 99 ? 0.819 2.125 -6.208 1.00 92.94 99 ILE A CA 1
ATOM 753 C C . ILE A 1 99 ? 1.139 3.371 -5.391 1.00 92.94 99 ILE A C 1
ATOM 755 O O . ILE A 1 99 ? 0.695 4.469 -5.722 1.00 92.94 99 ILE A O 1
ATOM 759 N N . ALA A 1 100 ? 1.925 3.194 -4.332 1.00 92.62 100 ALA A N 1
ATOM 760 C CA . ALA A 1 100 ? 2.567 4.288 -3.617 1.00 92.62 100 ALA A CA 1
ATOM 761 C C . ALA A 1 100 ? 4.019 4.378 -4.089 1.00 92.62 100 ALA A C 1
ATOM 763 O O . ALA A 1 100 ? 4.775 3.410 -3.953 1.00 92.62 100 ALA A O 1
ATOM 764 N N . VAL A 1 101 ? 4.395 5.526 -4.655 1.00 91.56 101 VAL A N 1
ATOM 765 C CA . VAL A 1 101 ? 5.703 5.721 -5.289 1.00 91.56 101 VAL A CA 1
ATOM 766 C C . VAL A 1 101 ? 6.510 6.841 -4.647 1.00 91.56 101 VAL A C 1
ATOM 768 O O . VAL A 1 101 ? 5.959 7.847 -4.203 1.00 91.56 101 VAL A O 1
ATOM 771 N N . GLY A 1 102 ? 7.821 6.641 -4.613 1.00 88.62 102 GLY A N 1
ATOM 772 C CA . GLY A 1 102 ? 8.843 7.512 -4.041 1.00 88.62 102 GLY A CA 1
ATOM 773 C C . GLY A 1 102 ? 10.045 6.662 -3.634 1.00 88.62 102 GLY A C 1
ATOM 774 O O . GLY A 1 102 ? 9.862 5.561 -3.125 1.00 88.62 102 GLY A O 1
ATOM 775 N N . MET A 1 103 ? 11.272 7.128 -3.875 1.00 86.50 103 MET A N 1
ATOM 776 C CA . MET A 1 103 ? 12.467 6.297 -3.678 1.00 86.50 103 MET A CA 1
ATOM 777 C C . MET A 1 103 ? 12.991 6.332 -2.240 1.00 86.50 103 MET A C 1
ATOM 779 O O . MET A 1 103 ? 13.232 5.291 -1.628 1.00 86.50 103 MET A O 1
ATOM 783 N N . TYR A 1 104 ? 13.152 7.535 -1.696 1.00 79.38 104 TYR A N 1
ATOM 784 C CA . TYR A 1 104 ? 13.832 7.780 -0.432 1.00 79.38 104 TYR A CA 1
ATOM 785 C C . TYR A 1 104 ? 13.091 8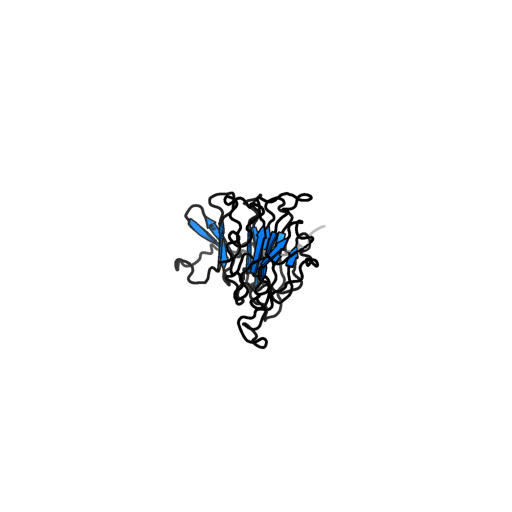.829 0.393 1.00 79.38 104 TYR A C 1
ATOM 787 O O . TYR A 1 104 ? 12.497 9.760 -0.157 1.00 79.38 104 TYR A O 1
ATOM 795 N N . THR A 1 105 ? 13.179 8.733 1.720 1.00 74.38 105 THR A N 1
ATOM 796 C CA . THR A 1 105 ? 12.626 9.755 2.621 1.00 74.38 105 THR A CA 1
ATOM 797 C C . THR A 1 105 ? 13.654 10.835 2.999 1.00 74.38 105 THR A C 1
ATOM 799 O O . THR A 1 105 ? 13.265 11.923 3.434 1.00 74.38 105 THR A O 1
ATOM 802 N N . ASN A 1 106 ? 14.950 10.635 2.727 1.00 56.00 106 ASN A N 1
ATOM 803 C CA . ASN A 1 106 ? 16.027 11.552 3.123 1.00 56.00 106 ASN A CA 1
ATOM 804 C C . ASN A 1 106 ? 16.389 12.689 2.136 1.00 56.00 106 ASN A C 1
ATOM 806 O O . ASN A 1 106 ? 17.076 13.616 2.544 1.00 56.00 106 ASN A O 1
ATOM 810 N N . SER A 1 107 ? 15.872 12.734 0.896 1.00 45.84 107 SER A N 1
ATOM 811 C CA . SER A 1 107 ? 16.267 13.752 -0.122 1.00 45.84 107 SER A CA 1
ATOM 812 C C . SER A 1 107 ? 15.093 14.453 -0.850 1.00 45.84 107 SER A C 1
ATOM 814 O O . SER A 1 107 ? 13.949 14.013 -0.737 1.00 45.84 107 SER A O 1
ATOM 816 N N . CYS A 1 108 ? 15.342 15.638 -1.437 1.00 38.25 108 CYS A N 1
ATOM 817 C CA . CYS A 1 108 ? 14.367 16.708 -1.755 1.00 38.25 108 CYS A CA 1
ATOM 818 C C . CYS A 1 108 ? 13.742 16.643 -3.162 1.00 38.25 108 CYS A C 1
ATOM 820 O O . CYS A 1 108 ? 14.483 16.403 -4.105 1.00 38.25 108 CYS A O 1
ATOM 822 N N . SER A 1 109 ? 12.431 16.972 -3.205 1.00 39.09 109 SER A N 1
ATOM 823 C CA . SER A 1 109 ? 11.470 17.118 -4.325 1.00 39.09 109 SER A CA 1
ATOM 824 C C . SER A 1 109 ? 11.512 15.998 -5.370 1.00 39.09 109 SER A C 1
ATOM 826 O O . SER A 1 109 ? 12.464 15.261 -5.475 1.00 39.09 109 SER A O 1
ATOM 828 N N . ASP A 1 110 ? 10.391 15.575 -5.936 1.00 44.38 110 ASP A N 1
ATOM 829 C CA . ASP A 1 110 ? 10.007 16.005 -7.275 1.00 44.38 110 ASP A CA 1
ATOM 830 C C . ASP A 1 110 ? 8.531 15.665 -7.490 1.00 44.38 110 ASP A C 1
ATOM 832 O O . ASP A 1 110 ? 8.044 14.599 -7.092 1.00 44.38 110 ASP A O 1
ATOM 836 N N . LYS A 1 111 ? 7.821 16.605 -8.114 1.00 39.44 111 LYS A N 1
ATOM 837 C CA . LYS A 1 111 ? 6.430 16.468 -8.543 1.00 39.44 111 LYS A CA 1
ATOM 838 C C . LYS A 1 111 ? 6.390 16.172 -10.030 1.00 39.44 111 LYS A C 1
ATOM 840 O O . LYS A 1 111 ? 7.196 16.699 -10.782 1.00 39.44 111 LYS A O 1
ATOM 845 N N . GLY A 1 112 ? 5.361 15.456 -10.461 1.00 33.03 112 GLY A N 1
ATOM 846 C CA . GLY A 1 112 ? 4.946 15.512 -11.858 1.00 33.03 112 GLY A CA 1
ATOM 847 C C . GLY A 1 112 ? 3.845 14.525 -12.222 1.00 33.03 112 GLY A C 1
ATOM 848 O O . GLY A 1 112 ? 3.263 13.877 -11.354 1.00 33.03 112 GLY A O 1
ATOM 849 N N . ALA A 1 113 ? 3.563 14.453 -13.520 1.00 32.66 113 ALA A N 1
ATOM 850 C CA . ALA A 1 113 ? 2.286 14.018 -14.066 1.00 32.66 113 ALA A CA 1
ATOM 851 C C . ALA A 1 113 ? 2.446 12.997 -15.213 1.00 32.66 113 ALA A C 1
ATOM 853 O O . ALA A 1 113 ? 3.286 13.225 -16.071 1.00 32.66 113 ALA A O 1
ATOM 854 N N . THR A 1 114 ? 1.639 11.920 -15.225 1.00 37.28 114 THR A N 1
ATOM 855 C CA . THR A 1 114 ? 0.650 11.449 -16.242 1.00 37.28 114 THR A CA 1
ATOM 856 C C . THR A 1 114 ? -0.240 10.285 -15.726 1.00 37.28 114 THR A C 1
ATOM 858 O O . THR A 1 114 ? -0.775 9.484 -16.486 1.00 37.28 114 THR A O 1
ATOM 861 N N . TRP A 1 115 ? -0.448 10.183 -14.413 1.00 50.69 115 TRP A N 1
ATOM 862 C CA . TRP A 1 115 ? -1.386 9.271 -13.745 1.00 50.69 115 TRP A CA 1
ATOM 863 C C . TRP A 1 115 ? -2.365 10.126 -12.929 1.00 50.69 115 TRP A C 1
ATOM 865 O O . TRP A 1 115 ? -2.111 11.314 -12.722 1.00 50.69 115 TRP A O 1
ATOM 875 N N . SER A 1 116 ? -3.488 9.575 -12.461 1.00 48.41 116 SER A N 1
ATOM 876 C CA . SER A 1 116 ? -4.317 10.291 -11.480 1.00 48.41 116 SER A CA 1
ATOM 877 C C . SER A 1 116 ? -3.600 10.273 -10.130 1.00 48.41 116 SER A C 1
ATOM 879 O O . SER A 1 116 ? -3.799 9.360 -9.330 1.00 48.41 116 SER A O 1
ATOM 881 N N . PHE A 1 117 ? -2.724 11.247 -9.893 1.00 62.34 117 PHE A N 1
ATOM 882 C CA . PHE A 1 117 ? -2.016 11.365 -8.623 1.00 62.34 117 PHE A CA 1
ATOM 883 C C . PHE A 1 117 ? -2.921 11.968 -7.561 1.00 62.34 117 PHE A C 1
ATOM 885 O O . PHE A 1 117 ? -3.676 12.906 -7.807 1.00 62.34 117 PHE A O 1
ATOM 892 N N . THR A 1 118 ? -2.790 11.457 -6.345 1.00 66.88 118 THR A N 1
ATOM 893 C CA . THR A 1 118 ? -3.090 12.240 -5.153 1.00 66.88 118 THR A CA 1
ATOM 894 C C . THR A 1 118 ? -1.758 12.515 -4.480 1.00 66.88 118 THR A C 1
ATOM 896 O O . THR A 1 118 ? -1.112 11.583 -4.002 1.00 66.88 118 THR A O 1
ATOM 899 N N . ASP A 1 119 ? -1.328 13.776 -4.508 1.00 76.12 119 ASP A N 1
ATOM 900 C CA . ASP A 1 119 ? -0.112 14.201 -3.820 1.00 76.12 119 ASP A CA 1
ATOM 901 C C . ASP A 1 119 ? -0.263 13.913 -2.321 1.00 76.12 119 ASP A C 1
ATOM 903 O O . ASP A 1 119 ? -1.240 14.320 -1.689 1.00 76.12 119 ASP A O 1
ATOM 907 N N . LEU A 1 120 ? 0.719 13.222 -1.747 1.00 80.50 120 LEU A N 1
ATOM 908 C CA . LEU A 1 120 ? 0.810 13.025 -0.306 1.00 80.50 120 LEU A CA 1
ATOM 909 C C . LEU A 1 120 ? 1.589 14.191 0.320 1.00 80.50 120 LEU A C 1
ATOM 911 O O . LEU A 1 120 ? 2.573 14.650 -0.264 1.00 80.50 120 LEU A O 1
ATOM 915 N N . PRO A 1 121 ? 1.229 14.650 1.533 1.00 83.44 121 PRO A N 1
ATOM 916 C CA . PRO A 1 121 ? 1.948 15.729 2.214 1.00 83.44 121 PRO A CA 1
ATOM 917 C C . PRO A 1 121 ? 3.288 15.273 2.829 1.00 83.44 121 PRO A C 1
ATOM 919 O O . PRO A 1 121 ? 3.862 15.974 3.659 1.00 83.44 121 PRO A O 1
ATOM 922 N N . PHE A 1 122 ? 3.778 14.088 2.458 1.00 87.00 122 PHE A N 1
ATOM 923 C CA . PHE A 1 122 ? 4.992 13.456 2.968 1.00 87.00 122 PHE A CA 1
ATOM 924 C C . PHE A 1 122 ? 5.599 12.526 1.907 1.00 87.00 122 PHE A C 1
ATOM 926 O O . PHE A 1 122 ? 4.972 12.206 0.898 1.00 87.00 122 PHE A O 1
ATOM 933 N N . LYS A 1 123 ? 6.837 12.082 2.144 1.00 87.50 123 LYS A N 1
ATOM 934 C CA . LYS A 1 123 ? 7.586 11.225 1.217 1.00 87.50 123 LYS A CA 1
ATOM 935 C C . LYS A 1 123 ? 7.241 9.745 1.377 1.00 87.50 123 LYS A C 1
ATOM 937 O O . LYS A 1 123 ? 6.915 9.275 2.464 1.00 87.50 123 LYS A O 1
ATOM 942 N N . VAL A 1 124 ? 7.406 9.008 0.286 1.00 92.06 124 VAL A N 1
ATOM 943 C CA . VAL A 1 124 ? 7.279 7.547 0.206 1.00 92.06 124 VAL A CA 1
ATOM 944 C C . VAL A 1 124 ? 8.673 6.937 0.008 1.00 92.06 124 VAL A C 1
ATOM 946 O O . VAL A 1 124 ? 9.554 7.591 -0.551 1.00 92.06 124 VAL A O 1
ATOM 949 N N . GLY A 1 125 ? 8.900 5.718 0.508 1.00 93.06 125 GLY A N 1
ATOM 950 C CA . GLY A 1 125 ? 10.243 5.149 0.664 1.00 93.06 125 GLY A CA 1
ATOM 951 C C . GLY A 1 125 ? 10.408 3.756 0.066 1.00 93.06 125 GLY A C 1
ATOM 952 O O . GLY A 1 125 ? 10.720 2.814 0.794 1.00 93.06 125 GLY A O 1
ATOM 953 N N . GLY A 1 126 ? 10.235 3.623 -1.247 1.00 94.25 126 GLY A N 1
ATOM 954 C CA . GLY A 1 126 ? 10.365 2.375 -2.001 1.00 94.25 126 GLY A CA 1
ATOM 955 C C . GLY A 1 126 ? 11.722 1.693 -1.850 1.00 94.25 126 GLY A C 1
ATOM 956 O O . GLY A 1 126 ? 11.766 0.466 -1.822 1.00 94.25 126 GLY A O 1
ATOM 957 N N . ASN A 1 127 ? 12.795 2.461 -1.627 1.00 96.31 127 ASN A N 1
ATOM 958 C CA . ASN A 1 127 ? 14.137 1.957 -1.339 1.00 96.31 127 ASN A CA 1
ATOM 959 C C . ASN A 1 127 ? 14.605 2.214 0.112 1.00 96.31 127 ASN A C 1
ATOM 961 O O . ASN A 1 127 ? 15.795 2.122 0.417 1.00 96.31 127 ASN A O 1
ATOM 965 N N . MET A 1 128 ? 13.694 2.508 1.046 1.00 96.38 128 MET A N 1
ATOM 966 C CA . MET A 1 128 ? 14.029 2.654 2.473 1.00 96.38 128 MET A CA 1
ATOM 967 C C . MET A 1 128 ? 14.105 1.289 3.186 1.00 96.38 128 MET A C 1
ATOM 969 O O . MET A 1 128 ? 13.565 0.289 2.691 1.00 96.38 128 MET A O 1
ATOM 973 N N . PRO A 1 129 ? 14.749 1.190 4.365 1.00 97.38 129 PRO A N 1
ATOM 974 C CA . PRO A 1 129 ? 14.670 -0.007 5.201 1.00 97.38 129 PRO A CA 1
ATOM 975 C C . PRO A 1 129 ? 13.218 -0.413 5.505 1.00 97.38 129 PRO A C 1
ATOM 977 O O . PRO A 1 129 ? 12.323 0.425 5.633 1.00 97.38 129 PRO A O 1
ATOM 980 N N . GLY A 1 130 ? 12.955 -1.719 5.574 1.00 95.88 130 GLY A N 1
ATOM 981 C CA . GLY A 1 130 ? 11.596 -2.253 5.752 1.00 95.88 130 GLY A CA 1
ATOM 982 C C . GLY A 1 130 ? 10.726 -2.251 4.487 1.00 95.88 130 GLY A C 1
ATOM 983 O O . GLY A 1 130 ? 9.526 -2.496 4.564 1.00 95.88 130 GLY A O 1
ATOM 984 N N . ARG A 1 131 ? 11.282 -1.972 3.299 1.00 96.94 131 ARG A N 1
ATOM 985 C CA . ARG A 1 131 ? 10.568 -2.075 2.003 1.00 96.94 131 ARG A CA 1
ATOM 986 C C . ARG A 1 131 ? 10.075 -3.481 1.636 1.00 96.94 131 ARG A C 1
ATOM 988 O O . ARG A 1 131 ? 9.169 -3.608 0.813 1.00 96.94 131 ARG A O 1
ATOM 995 N N . GLY A 1 132 ? 10.641 -4.517 2.262 1.00 95.31 132 GLY A N 1
ATOM 996 C CA . GLY A 1 132 ? 10.139 -5.896 2.203 1.00 95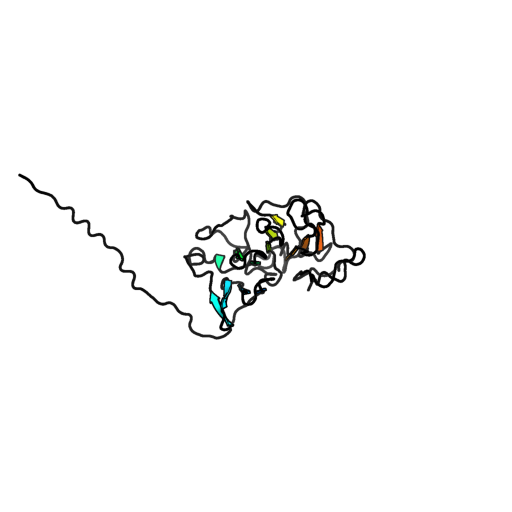.31 132 GLY A CA 1
ATOM 997 C C . GLY A 1 132 ? 8.802 -6.089 2.923 1.00 95.31 132 GLY A C 1
ATOM 998 O O . GLY A 1 132 ? 8.011 -6.947 2.521 1.00 95.31 132 GLY A O 1
ATOM 999 N N . ASN A 1 133 ? 8.528 -5.257 3.934 1.00 95.12 133 ASN A N 1
ATOM 1000 C CA . ASN A 1 133 ? 7.285 -5.295 4.691 1.00 95.12 133 ASN A CA 1
ATOM 1001 C C . ASN A 1 133 ? 6.137 -4.838 3.779 1.00 95.12 133 ASN A C 1
ATOM 1003 O O . ASN A 1 133 ? 6.342 -3.975 2.915 1.00 95.12 133 ASN A O 1
ATOM 1007 N N . GLY A 1 134 ? 4.937 -5.385 3.960 1.00 94.31 134 GLY A N 1
ATOM 1008 C CA . GLY A 1 134 ? 3.814 -5.014 3.105 1.00 94.31 134 GLY A CA 1
ATOM 1009 C C . GLY A 1 134 ? 2.656 -6.008 3.020 1.00 94.31 134 GLY A C 1
ATOM 1010 O O . GLY A 1 134 ? 2.681 -7.087 3.606 1.00 94.31 134 GLY A O 1
ATOM 1011 N N . GLU A 1 135 ? 1.625 -5.681 2.239 1.00 96.88 135 GLU A N 1
ATOM 1012 C CA . GLU A 1 135 ? 1.486 -4.417 1.488 1.00 96.88 135 GLU A CA 1
ATOM 1013 C C . GLU A 1 135 ? 0.929 -3.285 2.362 1.00 96.88 135 GLU A C 1
ATOM 1015 O O . GLU A 1 135 ? -0.036 -3.476 3.101 1.00 96.88 135 GLU A O 1
ATOM 1020 N N . ARG A 1 136 ? 1.528 -2.088 2.268 1.00 97.12 136 ARG A N 1
ATOM 1021 C CA . ARG A 1 136 ? 1.065 -0.889 2.999 1.00 97.12 136 ARG A CA 1
ATOM 1022 C C . ARG A 1 136 ? -0.194 -0.276 2.394 1.00 97.12 136 ARG A C 1
ATOM 1024 O O . ARG A 1 136 ? -0.820 0.569 3.024 1.00 97.12 136 ARG A O 1
ATOM 1031 N N . LEU A 1 137 ? -0.532 -0.667 1.170 1.00 96.19 137 LEU A N 1
ATOM 1032 C CA . LEU A 1 137 ? -1.699 -0.210 0.437 1.00 96.19 137 LEU A CA 1
ATOM 1033 C C . LEU A 1 137 ? -2.715 -1.351 0.369 1.00 96.19 137 LEU A C 1
ATOM 1035 O O . LEU A 1 137 ? -2.346 -2.487 0.072 1.00 96.19 137 LEU A O 1
ATOM 1039 N N . ALA A 1 138 ? -3.986 -1.050 0.617 1.00 96.69 138 ALA A N 1
ATOM 1040 C CA . ALA A 1 138 ? -5.066 -2.025 0.520 1.00 96.69 138 ALA A CA 1
ATOM 1041 C C . ALA A 1 138 ? -6.332 -1.378 -0.043 1.00 96.69 138 ALA A C 1
ATOM 1043 O O . ALA A 1 138 ? -6.725 -0.300 0.403 1.00 96.69 138 ALA A O 1
ATOM 1044 N N . VAL A 1 139 ? -6.975 -2.058 -0.992 1.00 96.38 139 VAL A N 1
ATOM 1045 C CA . VAL A 1 139 ? -8.293 -1.692 -1.528 1.00 96.38 139 VAL A CA 1
ATOM 1046 C C . VAL A 1 139 ? -9.349 -2.521 -0.806 1.00 96.38 139 VAL A C 1
ATOM 1048 O O . VAL A 1 139 ? -9.174 -3.730 -0.632 1.00 96.38 139 VAL A O 1
ATOM 1051 N N . ASP A 1 140 ? -10.427 -1.878 -0.369 1.00 96.88 140 ASP A N 1
ATOM 1052 C CA . ASP A 1 140 ? -11.536 -2.553 0.295 1.00 96.88 140 ASP A CA 1
ATOM 1053 C C . ASP A 1 140 ? -12.215 -3.529 -0.687 1.00 96.88 140 ASP A C 1
ATOM 1055 O O . ASP A 1 140 ? -12.699 -3.111 -1.746 1.00 96.88 140 ASP A O 1
ATOM 1059 N N . PRO A 1 141 ? -12.294 -4.831 -0.355 1.00 95.62 141 PRO A N 1
ATOM 1060 C CA . PRO A 1 141 ? -12.841 -5.846 -1.252 1.00 95.62 141 PRO A CA 1
ATOM 1061 C C . PRO A 1 141 ? -14.336 -5.676 -1.543 1.00 95.62 141 PRO A C 1
ATOM 1063 O O . PRO A 1 141 ? -14.844 -6.310 -2.465 1.00 95.62 141 PRO A O 1
ATOM 1066 N N . LYS A 1 142 ? -15.044 -4.842 -0.776 1.00 95.81 142 LYS A N 1
ATOM 1067 C CA . LYS A 1 142 ? -16.473 -4.558 -0.951 1.00 95.81 142 LYS A CA 1
ATOM 1068 C C . LYS A 1 142 ? -16.744 -3.179 -1.525 1.00 95.81 142 LYS A C 1
ATOM 1070 O O . LYS A 1 142 ? -17.873 -2.906 -1.920 1.00 95.81 142 LYS A O 1
ATOM 1075 N N . ASN A 1 143 ? -15.734 -2.311 -1.584 1.00 95.81 143 ASN A N 1
ATOM 1076 C CA . ASN A 1 143 ? -15.875 -0.967 -2.125 1.00 95.81 143 ASN A CA 1
ATOM 1077 C C . ASN A 1 143 ? -14.549 -0.422 -2.655 1.00 95.81 143 ASN A C 1
ATOM 1079 O O . ASN A 1 143 ? -13.754 0.144 -1.912 1.00 95.81 143 ASN A O 1
ATOM 1083 N N . SER A 1 144 ? -14.361 -0.500 -3.970 1.00 93.62 144 SER A N 1
ATOM 1084 C CA . SER A 1 144 ? -13.158 -0.043 -4.672 1.00 93.62 144 SER A CA 1
ATOM 1085 C C . SER A 1 144 ? -12.779 1.423 -4.435 1.00 93.62 144 SER A C 1
ATOM 1087 O O . SER A 1 144 ? -11.637 1.810 -4.671 1.00 93.62 144 SER A O 1
ATOM 1089 N N . ASN A 1 145 ? -13.711 2.256 -3.959 1.00 91.75 145 ASN A N 1
ATOM 1090 C CA . ASN A 1 145 ? -13.428 3.655 -3.637 1.00 91.75 145 ASN A CA 1
ATOM 1091 C C . ASN A 1 145 ? -12.751 3.825 -2.274 1.00 91.75 145 ASN A C 1
ATOM 1093 O O . ASN A 1 145 ? -12.291 4.924 -1.960 1.00 91.75 145 ASN A O 1
ATOM 1097 N N . ILE A 1 146 ? -12.702 2.779 -1.447 1.00 94.88 146 ILE A N 1
ATOM 1098 C CA . ILE A 1 146 ? -12.063 2.789 -0.136 1.00 94.88 146 ILE A CA 1
ATOM 1099 C C . ILE A 1 146 ? -10.678 2.168 -0.262 1.00 94.88 146 ILE A C 1
ATOM 1101 O O . ILE A 1 146 ? -10.522 0.975 -0.504 1.00 94.88 146 ILE A O 1
ATOM 1105 N N . ILE A 1 147 ? -9.663 3.001 -0.067 1.00 95.25 147 ILE A N 1
ATOM 1106 C CA . ILE A 1 147 ? -8.260 2.603 -0.143 1.00 95.25 147 ILE A CA 1
ATOM 1107 C C . ILE A 1 147 ? -7.581 3.117 1.111 1.00 95.25 147 ILE A C 1
ATOM 1109 O O . ILE A 1 147 ? -7.735 4.291 1.450 1.00 95.25 147 ILE A O 1
ATOM 1113 N N . TYR A 1 148 ? -6.843 2.245 1.786 1.00 97.44 148 TYR A N 1
ATOM 1114 C CA . TYR A 1 148 ? -6.007 2.607 2.921 1.00 97.44 148 TYR A CA 1
ATOM 1115 C C . TYR A 1 148 ? -4.538 2.573 2.533 1.00 97.44 148 TYR A C 1
ATOM 1117 O O . TYR A 1 148 ? -4.108 1.669 1.817 1.00 97.44 148 TYR A O 1
ATOM 1125 N N . PHE A 1 149 ? -3.777 3.530 3.055 1.00 97.44 149 PHE A N 1
ATOM 1126 C CA . PHE A 1 149 ? -2.330 3.596 2.922 1.00 97.44 149 PHE A CA 1
ATOM 1127 C C . PHE A 1 149 ? -1.668 3.791 4.286 1.00 97.44 149 PHE A C 1
ATOM 1129 O O . PHE A 1 149 ? -1.932 4.765 4.994 1.00 97.44 149 PHE A O 1
ATOM 1136 N N . GLY A 1 150 ? -0.797 2.857 4.648 1.00 97.44 150 GLY A N 1
ATOM 1137 C CA . GLY A 1 150 ? 0.075 2.948 5.804 1.00 97.44 150 GLY A CA 1
ATOM 1138 C C . GLY A 1 150 ? 1.362 3.698 5.479 1.00 97.44 150 GLY A C 1
ATOM 1139 O O . GLY A 1 150 ? 2.186 3.207 4.712 1.00 97.44 150 GLY A O 1
ATOM 1140 N N . ALA A 1 151 ? 1.555 4.872 6.072 1.00 96.38 151 ALA A N 1
ATOM 1141 C CA . ALA A 1 151 ? 2.703 5.714 5.774 1.00 96.38 151 ALA A CA 1
ATOM 1142 C C . ALA A 1 151 ? 3.920 5.430 6.673 1.00 96.38 151 ALA A C 1
ATOM 1144 O O . ALA A 1 151 ? 3.805 4.947 7.805 1.00 96.38 151 ALA A O 1
ATOM 1145 N N . ARG A 1 152 ? 5.096 5.799 6.155 1.00 96.62 152 ARG A N 1
ATOM 1146 C CA . ARG A 1 152 ? 6.381 5.832 6.871 1.00 96.62 152 ARG A CA 1
ATOM 1147 C C . ARG A 1 152 ? 6.533 7.121 7.680 1.00 96.62 152 ARG A C 1
ATOM 1149 O O . ARG A 1 152 ? 5.653 7.989 7.659 1.00 96.62 152 ARG A O 1
ATOM 1156 N N . SER A 1 153 ? 7.657 7.255 8.381 1.00 95.75 153 SER A N 1
ATOM 1157 C CA . SER A 1 153 ? 8.111 8.524 8.973 1.00 95.75 153 SER A CA 1
ATOM 1158 C C . SER A 1 153 ? 7.120 9.137 9.976 1.00 95.75 153 SER A C 1
ATOM 1160 O O . SER A 1 153 ? 7.091 10.345 10.186 1.00 95.75 153 SER A O 1
ATOM 1162 N N . GLY A 1 154 ? 6.270 8.307 10.591 1.00 95.88 154 GLY A N 1
ATOM 1163 C CA . GLY A 1 154 ? 5.345 8.738 11.647 1.00 95.88 154 GLY A CA 1
ATOM 1164 C C . GLY A 1 154 ? 4.081 9.402 11.124 1.00 95.88 154 GLY A C 1
ATOM 1165 O O . GLY A 1 154 ? 3.286 9.938 11.896 1.00 95.88 154 GLY A O 1
ATOM 1166 N N . ASN A 1 155 ? 3.869 9.365 9.809 1.00 96.12 155 ASN A N 1
ATOM 1167 C CA . ASN A 1 155 ? 2.729 10.021 9.185 1.00 96.12 155 ASN A CA 1
ATOM 1168 C C . ASN A 1 155 ? 1.404 9.314 9.514 1.00 96.12 155 ASN A C 1
ATOM 1170 O O . ASN A 1 155 ? 0.368 9.980 9.561 1.00 96.12 155 ASN A O 1
ATOM 1174 N N . GLY A 1 156 ? 1.445 8.016 9.833 1.00 97.00 156 GLY A N 1
ATOM 1175 C CA . GLY A 1 156 ? 0.293 7.229 10.275 1.00 97.00 156 GLY A CA 1
ATOM 1176 C C . GLY A 1 156 ? -0.516 6.642 9.120 1.00 97.00 156 GLY A C 1
ATOM 1177 O O . GLY A 1 156 ? 0.023 6.339 8.057 1.00 97.00 156 GLY A O 1
ATOM 1178 N N . LEU A 1 157 ? -1.812 6.434 9.348 1.00 98.19 157 LEU A N 1
ATOM 1179 C CA . LEU A 1 157 ? -2.715 5.783 8.401 1.00 98.19 157 LEU A CA 1
ATOM 1180 C C . LEU A 1 157 ? -3.513 6.819 7.602 1.00 98.19 157 LEU A C 1
ATOM 1182 O O . LEU A 1 157 ? -3.990 7.803 8.164 1.00 98.19 157 LEU A O 1
ATOM 1186 N N . TYR A 1 158 ? -3.688 6.577 6.306 1.00 96.56 158 TYR A N 1
ATOM 1187 C CA . TYR A 1 158 ? -4.411 7.445 5.375 1.00 96.56 158 TYR A CA 1
ATOM 1188 C C . TYR A 1 158 ? -5.515 6.677 4.643 1.00 96.56 158 TYR A C 1
ATOM 1190 O O . TYR A 1 158 ? -5.373 5.477 4.408 1.00 96.56 158 TYR A O 1
ATOM 1198 N N . LYS A 1 159 ? -6.604 7.365 4.278 1.00 93.75 159 LYS A N 1
ATOM 1199 C CA . LYS A 1 159 ? -7.774 6.798 3.579 1.00 93.75 159 LYS A CA 1
ATOM 1200 C C . LYS A 1 159 ? -8.239 7.695 2.416 1.00 93.75 159 LYS A C 1
ATOM 1202 O O . LYS A 1 159 ? -8.134 8.914 2.507 1.00 93.75 159 LYS A O 1
ATOM 1207 N N . SER A 1 160 ? -8.731 7.070 1.345 1.00 86.62 160 SER A N 1
ATOM 1208 C CA . SER A 1 160 ? -9.066 7.584 -0.006 1.00 86.62 160 SER A CA 1
ATOM 1209 C C . SER A 1 160 ? -9.988 8.828 -0.171 1.00 86.62 160 SER A C 1
ATOM 1211 O O . SER A 1 160 ? -10.429 9.459 0.784 1.00 86.62 160 SER A O 1
ATOM 1213 N N . THR A 1 161 ? -10.237 9.192 -1.450 1.00 62.94 161 THR A N 1
ATOM 1214 C CA . THR A 1 161 ? -10.760 10.438 -2.097 1.00 62.94 161 THR A CA 1
ATOM 1215 C C . THR A 1 161 ? -9.885 11.685 -2.005 1.00 62.94 161 THR A C 1
ATOM 1217 O O . THR A 1 161 ? -9.791 12.426 -2.977 1.00 62.94 161 THR A O 1
ATOM 1220 N N . SER A 1 162 ? -9.165 11.871 -0.905 1.00 68.50 162 SER A N 1
ATOM 1221 C CA . SER A 1 162 ? -8.124 12.904 -0.787 1.00 68.50 162 SER A CA 1
ATOM 1222 C C . SER A 1 162 ? -6.868 12.406 -0.077 1.00 68.50 162 SER A C 1
ATOM 1224 O O . SER A 1 162 ? -5.990 13.206 0.225 1.00 68.50 162 SER A O 1
ATOM 1226 N N . PHE A 1 163 ? -6.795 11.096 0.213 1.00 82.94 163 PHE A N 1
ATOM 1227 C CA . PHE A 1 163 ? -5.803 10.513 1.119 1.00 82.94 163 PHE A CA 1
ATOM 1228 C C . PHE A 1 163 ? -5.661 11.377 2.373 1.00 82.94 163 PHE A C 1
ATOM 1230 O O . PHE A 1 163 ? -4.623 11.971 2.644 1.00 82.94 163 PHE A O 1
ATOM 1237 N N . SER A 1 164 ? -6.757 11.470 3.125 1.00 90.75 164 SER A N 1
ATOM 1238 C CA . SER A 1 164 ? -6.785 12.174 4.403 1.00 90.75 164 SER A CA 1
ATOM 1239 C C . SER A 1 164 ? -6.290 11.266 5.520 1.00 90.75 164 SER A C 1
ATOM 1241 O O . SER A 1 164 ? -6.510 10.050 5.500 1.00 90.75 164 SER A O 1
ATOM 1243 N N . LYS A 1 165 ? -5.625 11.863 6.510 1.00 93.81 165 LYS A N 1
ATOM 1244 C CA . LYS A 1 165 ? -5.143 11.139 7.687 1.00 93.81 165 LYS A CA 1
ATOM 1245 C C . LYS A 1 165 ? -6.325 10.581 8.484 1.00 93.81 165 LYS A C 1
ATOM 1247 O O . LYS A 1 165 ? -7.284 11.295 8.772 1.00 93.81 165 LYS A O 1
ATOM 1252 N N . VAL A 1 166 ? -6.239 9.314 8.870 1.00 96.38 166 VAL A N 1
ATOM 1253 C CA . VAL A 1 166 ? -7.223 8.622 9.707 1.00 96.38 166 VAL A CA 1
ATOM 1254 C C . VAL A 1 166 ? -6.940 8.978 11.164 1.00 96.38 166 VAL A C 1
ATOM 1256 O O . VAL A 1 166 ? -6.131 8.336 11.826 1.00 96.38 166 VAL A O 1
ATOM 1259 N N . SER A 1 167 ? -7.580 10.034 11.665 1.00 95.88 167 SER A N 1
ATOM 1260 C CA . SER A 1 167 ? -7.350 10.556 13.022 1.00 95.88 167 SER A CA 1
ATOM 1261 C C . SER A 1 167 ? -7.718 9.577 14.140 1.00 95.88 167 SER A C 1
ATOM 1263 O O . SER A 1 167 ? -7.142 9.655 15.222 1.00 95.88 167 SER A O 1
ATOM 1265 N N . SER A 1 168 ? -8.634 8.637 13.881 1.00 97.31 168 SER A N 1
ATOM 1266 C CA . SER A 1 168 ? -8.998 7.570 14.820 1.00 97.31 168 SER A CA 1
ATOM 1267 C C . SER A 1 168 ? -7.881 6.542 15.034 1.00 97.31 168 SER A C 1
ATOM 1269 O O . SER A 1 168 ? -7.923 5.805 16.017 1.00 97.31 168 SER A O 1
ATOM 1271 N N . PHE A 1 169 ? -6.881 6.486 14.148 1.00 98.12 169 PHE A N 1
ATOM 1272 C CA . PHE A 1 169 ? -5.743 5.580 14.252 1.00 98.12 169 PHE A CA 1
ATOM 1273 C C . PHE A 1 169 ? -4.473 6.337 14.647 1.00 98.12 169 PHE A C 1
ATOM 1275 O O . PHE A 1 169 ? -3.889 7.075 13.852 1.00 98.12 169 PHE A O 1
ATOM 1282 N N . THR A 1 170 ? -4.021 6.142 15.884 1.00 97.19 170 THR A N 1
ATOM 1283 C CA . THR A 1 170 ? -2.907 6.908 16.468 1.00 97.19 170 THR A CA 1
ATOM 1284 C C . THR A 1 170 ? -1.581 6.150 16.505 1.00 97.19 170 THR A C 1
ATOM 1286 O O . THR A 1 170 ? -0.538 6.761 16.735 1.00 97.19 170 THR A O 1
ATOM 1289 N N . ALA A 1 171 ? -1.586 4.837 16.261 1.00 96.88 171 ALA A N 1
ATOM 1290 C CA . ALA A 1 171 ? -0.381 4.019 16.287 1.00 96.88 171 ALA A CA 1
ATOM 1291 C C . ALA A 1 171 ? 0.450 4.234 15.017 1.00 96.88 171 ALA A C 1
ATOM 1293 O O . ALA A 1 171 ? 0.098 3.775 13.936 1.00 96.88 171 ALA A O 1
ATOM 1294 N N . VAL A 1 172 ? 1.569 4.946 15.132 1.00 95.88 172 VAL A N 1
ATOM 1295 C CA . VAL A 1 172 ? 2.408 5.271 13.967 1.00 95.88 172 VAL A CA 1
ATOM 1296 C C . VAL A 1 172 ? 3.589 4.321 13.769 1.00 95.88 172 VAL A C 1
ATOM 1298 O O . VAL A 1 172 ? 4.151 4.314 12.681 1.00 95.88 172 VAL A O 1
ATOM 1301 N N . GLY A 1 173 ? 3.939 3.519 14.783 1.00 95.38 173 GLY A N 1
ATOM 1302 C CA . GLY A 1 173 ? 5.144 2.683 14.811 1.00 95.38 173 GLY A CA 1
ATOM 1303 C C . GLY A 1 173 ? 6.417 3.504 15.043 1.00 95.38 173 GLY A C 1
ATOM 1304 O O . GLY A 1 173 ? 6.651 4.512 14.373 1.00 95.38 173 GLY A O 1
ATOM 1305 N N . THR A 1 174 ? 7.242 3.093 16.006 1.00 95.75 174 THR A N 1
ATOM 1306 C CA . THR A 1 174 ? 8.447 3.847 16.401 1.00 95.75 174 THR A CA 1
ATOM 1307 C C . THR A 1 174 ? 9.764 3.181 16.003 1.00 95.75 174 THR A C 1
ATOM 1309 O O . THR A 1 174 ? 10.833 3.762 16.204 1.00 95.75 174 THR A O 1
ATOM 1312 N N . PHE A 1 175 ? 9.714 1.992 15.396 1.00 96.88 175 PHE A N 1
ATOM 1313 C CA . PHE A 1 175 ? 10.912 1.238 15.050 1.00 96.88 175 PHE A CA 1
ATOM 1314 C C . PHE A 1 175 ? 11.743 1.910 13.944 1.00 96.88 175 PHE A C 1
ATOM 1316 O O . PHE A 1 175 ? 11.224 2.272 12.882 1.00 96.88 175 PHE A O 1
ATOM 1323 N N . ARG A 1 176 ? 13.059 1.987 14.177 1.00 97.00 176 ARG A N 1
ATOM 1324 C CA . ARG A 1 176 ? 14.094 2.457 13.241 1.00 97.00 176 ARG A CA 1
ATOM 1325 C C . ARG A 1 176 ? 15.074 1.316 12.973 1.00 97.00 176 ARG A C 1
ATOM 1327 O O . ARG A 1 176 ? 15.351 0.517 13.864 1.00 97.00 176 ARG A O 1
ATOM 1334 N N . ALA A 1 177 ? 15.601 1.229 11.752 1.00 96.00 177 ALA A N 1
ATOM 1335 C CA . ALA A 1 177 ? 16.581 0.194 11.404 1.00 96.00 177 ALA A CA 1
ATOM 1336 C C . ALA A 1 177 ? 17.983 0.498 11.962 1.00 96.00 177 ALA A C 1
ATOM 1338 O O . ALA A 1 177 ? 18.785 -0.414 12.149 1.00 96.00 177 ALA A O 1
ATOM 1339 N N . GLY A 1 178 ? 18.273 1.772 12.220 1.00 96.62 178 GLY A N 1
ATOM 1340 C CA . GLY A 1 178 ? 19.500 2.250 12.835 1.00 96.62 178 GLY A CA 1
ATOM 1341 C C . GLY A 1 178 ? 19.253 3.436 13.773 1.00 96.62 178 GLY A C 1
ATOM 1342 O O . GLY A 1 178 ? 18.102 3.760 14.081 1.00 96.62 178 GLY A O 1
ATOM 1343 N N . PRO A 1 179 ? 20.335 4.069 14.257 1.00 96.75 179 PRO A N 1
ATOM 1344 C CA . PRO A 1 179 ? 20.269 5.239 15.131 1.00 96.75 179 PRO A CA 1
ATOM 1345 C C . PRO A 1 179 ? 19.445 6.381 14.525 1.00 96.75 179 PRO A C 1
ATOM 1347 O O . PRO A 1 179 ? 19.443 6.565 13.312 1.00 96.75 179 PRO A O 1
ATOM 1350 N N . ALA A 1 180 ? 18.747 7.155 15.361 1.00 95.50 180 ALA A N 1
ATOM 1351 C CA . ALA A 1 180 ? 17.805 8.184 14.903 1.00 95.50 180 ALA A CA 1
ATOM 1352 C C . ALA A 1 180 ? 18.449 9.331 14.105 1.00 95.50 180 ALA A C 1
ATOM 1354 O O . ALA A 1 180 ? 17.762 9.994 13.334 1.00 95.50 180 ALA A O 1
ATOM 1355 N N . ASP A 1 181 ? 19.745 9.560 14.290 1.00 93.75 181 ASP A N 1
ATOM 1356 C CA . ASP A 1 181 ? 20.558 10.532 13.562 1.00 93.75 181 ASP A CA 1
ATOM 1357 C C . ASP A 1 181 ? 21.109 9.989 12.233 1.00 93.75 181 ASP A C 1
ATOM 1359 O O . ASP A 1 181 ? 21.689 10.744 11.453 1.00 93.75 181 ASP A O 1
ATOM 1363 N N . ASN A 1 182 ? 20.918 8.699 11.932 1.00 96.00 182 ASN A N 1
ATOM 1364 C CA . ASN A 1 182 ? 21.327 8.140 10.653 1.00 96.00 182 ASN A CA 1
ATOM 1365 C C . ASN A 1 182 ? 20.376 8.574 9.530 1.00 96.00 182 ASN A C 1
ATOM 1367 O O . ASN A 1 182 ? 19.176 8.320 9.574 1.00 96.00 182 ASN A O 1
ATOM 1371 N N . GLU A 1 183 ? 20.934 9.149 8.470 1.00 90.50 183 GLU A N 1
ATOM 1372 C CA . GLU A 1 183 ? 20.156 9.696 7.360 1.00 90.50 183 GLU A CA 1
ATOM 1373 C C . GLU A 1 183 ? 19.305 8.643 6.619 1.00 90.50 183 GLU A C 1
ATOM 1375 O O . GLU A 1 183 ? 18.190 8.934 6.196 1.00 90.50 183 GLU A O 1
ATOM 1380 N N . TYR A 1 184 ? 19.794 7.407 6.481 1.00 92.19 184 TYR A N 1
ATOM 1381 C CA . TYR A 1 184 ? 19.123 6.357 5.705 1.00 92.19 184 TYR A CA 1
ATOM 1382 C C . TYR A 1 184 ? 18.377 5.345 6.583 1.00 92.19 184 TYR A C 1
ATOM 1384 O O . TYR A 1 184 ? 17.238 4.976 6.303 1.00 92.19 184 TYR A O 1
ATOM 1392 N N . SER A 1 185 ? 19.010 4.865 7.653 1.00 96.06 185 SER A N 1
ATOM 1393 C CA . SER A 1 185 ? 18.452 3.841 8.544 1.00 96.06 185 SER A CA 1
ATOM 1394 C C . SER A 1 185 ? 17.770 4.407 9.780 1.00 96.06 185 SER A C 1
ATOM 1396 O O . SER A 1 185 ? 17.088 3.663 10.492 1.00 96.06 185 SER A O 1
ATOM 1398 N N . GLY A 1 186 ? 17.916 5.708 10.011 1.00 95.94 186 GLY A N 1
ATOM 1399 C CA . GLY A 1 186 ? 17.347 6.379 11.158 1.00 95.94 186 GLY A CA 1
ATOM 1400 C C . GLY A 1 186 ? 15.880 6.711 11.003 1.00 95.94 186 GLY A C 1
ATOM 1401 O O . GLY A 1 186 ? 15.273 6.947 12.025 1.00 95.94 186 GLY A O 1
ATOM 1402 N N . ASP A 1 187 ? 15.256 6.702 9.820 1.00 95.75 187 ASP A N 1
ATOM 1403 C CA . ASP A 1 187 ? 13.814 6.977 9.692 1.00 95.75 187 ASP A CA 1
ATOM 1404 C C . ASP A 1 187 ? 12.939 5.858 10.302 1.00 95.75 187 ASP A C 1
ATOM 1406 O O . ASP A 1 187 ? 13.320 4.682 10.313 1.00 95.75 187 ASP A O 1
ATOM 1410 N N . ILE A 1 188 ? 11.753 6.208 10.814 1.00 96.69 188 ILE A N 1
ATOM 1411 C CA . ILE A 1 188 ? 10.803 5.209 11.320 1.00 96.69 188 ILE A CA 1
ATOM 1412 C C . ILE A 1 188 ? 10.128 4.477 10.165 1.00 96.69 188 ILE A C 1
ATOM 1414 O O . ILE A 1 188 ? 9.599 5.088 9.230 1.00 96.69 188 ILE A O 1
ATOM 1418 N N . GLN A 1 189 ? 10.094 3.146 10.257 1.00 97.12 189 GLN A N 1
ATOM 1419 C CA . GLN A 1 189 ? 9.489 2.305 9.218 1.00 97.12 189 GLN A CA 1
ATOM 1420 C C . GLN A 1 189 ? 7.974 2.516 9.101 1.00 97.12 189 GLN A C 1
ATOM 1422 O O . GLN A 1 189 ? 7.416 2.330 8.021 1.00 97.12 189 GLN A O 1
ATOM 1427 N N . GLY A 1 190 ? 7.330 2.960 10.183 1.00 97.50 190 GLY A N 1
ATOM 1428 C CA . GLY A 1 190 ? 5.929 3.351 10.196 1.00 97.50 190 GLY A CA 1
ATOM 1429 C C . GLY A 1 190 ? 4.969 2.163 10.167 1.00 97.50 190 GLY A C 1
ATOM 1430 O O . GLY A 1 190 ? 5.163 1.161 10.858 1.00 97.50 190 GLY A O 1
ATOM 1431 N N . ILE A 1 191 ? 3.922 2.273 9.353 1.00 98.00 191 ILE A N 1
ATOM 1432 C CA . ILE A 1 191 ? 2.952 1.194 9.145 1.00 98.00 191 ILE A CA 1
ATOM 1433 C C . ILE A 1 191 ? 3.519 0.179 8.140 1.00 98.00 191 ILE A C 1
ATOM 1435 O O . ILE A 1 191 ? 4.026 0.548 7.079 1.00 98.00 191 ILE A O 1
ATOM 1439 N N . ASN A 1 192 ? 3.428 -1.109 8.472 1.00 96.81 192 ASN A N 1
ATOM 1440 C CA . ASN A 1 192 ? 3.946 -2.215 7.667 1.00 96.81 192 ASN A CA 1
ATOM 1441 C C . ASN A 1 192 ? 2.912 -2.777 6.701 1.00 96.81 192 ASN A C 1
ATOM 1443 O O . ASN A 1 192 ? 3.246 -3.011 5.543 1.00 96.81 192 ASN A O 1
ATOM 1447 N N . PHE A 1 193 ? 1.674 -2.990 7.148 1.00 97.75 193 PHE A N 1
ATOM 1448 C CA . PHE A 1 193 ? 0.622 -3.505 6.277 1.00 97.75 193 PHE A CA 1
ATOM 1449 C C . PHE A 1 193 ? -0.762 -2.989 6.666 1.00 97.75 193 PHE A C 1
ATOM 1451 O O . PHE A 1 193 ? -1.012 -2.645 7.823 1.00 97.75 193 PHE A O 1
ATOM 1458 N N . VAL A 1 194 ? -1.674 -3.022 5.696 1.00 97.94 194 VAL A N 1
ATOM 1459 C CA . VAL A 1 194 ? -3.121 -2.943 5.922 1.00 97.94 194 VAL A CA 1
ATOM 1460 C C . VAL A 1 194 ? -3.768 -4.150 5.251 1.00 97.94 194 VAL A C 1
ATOM 1462 O O . VAL A 1 194 ? -3.421 -4.490 4.122 1.00 97.94 194 VAL A O 1
ATOM 1465 N N . THR A 1 195 ? -4.697 -4.824 5.924 1.00 96.75 195 THR A N 1
ATOM 1466 C CA . THR A 1 195 ? -5.448 -5.926 5.314 1.00 96.75 195 THR A CA 1
ATOM 1467 C C . THR A 1 195 ? -6.907 -5.900 5.742 1.00 96.75 195 THR A C 1
ATOM 1469 O O . THR A 1 195 ? -7.236 -5.633 6.898 1.00 96.75 195 THR A O 1
ATOM 1472 N N . PHE A 1 196 ? -7.788 -6.156 4.783 1.00 96.31 196 PHE A N 1
ATOM 1473 C CA . PHE A 1 196 ? -9.218 -6.274 5.014 1.00 96.31 196 PHE A CA 1
ATOM 1474 C C . PHE A 1 196 ? -9.577 -7.732 5.258 1.00 96.31 196 PHE A C 1
ATOM 1476 O O . PHE A 1 196 ? -9.131 -8.617 4.526 1.00 96.31 196 PHE A O 1
ATOM 1483 N N . ASP A 1 197 ? -10.443 -7.979 6.232 1.00 95.69 197 ASP A N 1
ATOM 1484 C CA . ASP A 1 197 ? -11.116 -9.265 6.334 1.00 95.69 197 ASP A CA 1
ATOM 1485 C C . ASP A 1 197 ? -12.332 -9.257 5.403 1.00 95.69 197 ASP A C 1
ATOM 1487 O O . ASP A 1 197 ? -13.415 -8.782 5.756 1.00 95.69 197 ASP A O 1
ATOM 1491 N N . SER A 1 198 ? -12.145 -9.795 4.197 1.00 92.62 198 SER A N 1
ATOM 1492 C CA . SER A 1 198 ? -13.193 -9.881 3.176 1.00 92.62 198 SER A CA 1
ATOM 1493 C C . SER A 1 198 ? -14.408 -10.708 3.613 1.00 92.62 198 SER A C 1
ATOM 1495 O O . SER A 1 198 ? -15.479 -10.553 3.023 1.00 92.62 198 SER A O 1
ATOM 1497 N N . THR A 1 199 ? -14.270 -11.546 4.648 1.00 92.06 199 THR A N 1
ATOM 1498 C CA . THR A 1 199 ? -15.359 -12.369 5.197 1.00 92.06 199 THR A CA 1
ATOM 1499 C C . THR A 1 199 ? -16.221 -11.631 6.216 1.00 92.06 199 THR A C 1
ATOM 1501 O O . THR A 1 199 ? -17.344 -12.056 6.483 1.00 92.06 199 THR A O 1
ATOM 1504 N N . SER A 1 200 ? -15.724 -10.518 6.768 1.00 94.44 200 SER A N 1
ATOM 1505 C CA . SER A 1 200 ? -16.456 -9.698 7.740 1.00 94.44 200 SER A CA 1
ATOM 1506 C C . SER A 1 200 ? -17.699 -9.056 7.119 1.00 94.44 200 SER A C 1
ATOM 1508 O O . SER A 1 200 ? -17.920 -9.189 5.922 1.00 94.44 200 SER A O 1
ATOM 1510 N N . ALA A 1 201 ? -18.559 -8.383 7.886 1.00 94.44 201 ALA A N 1
ATOM 1511 C CA . ALA A 1 201 ? -19.769 -7.753 7.347 1.00 94.44 201 ALA A CA 1
ATOM 1512 C C . ALA A 1 201 ? -19.447 -6.496 6.514 1.00 94.44 201 ALA A C 1
ATOM 1514 O O . ALA A 1 201 ? -18.303 -6.053 6.426 1.00 94.44 201 ALA A O 1
ATOM 1515 N N . ALA A 1 202 ? -20.441 -5.954 5.809 1.00 96.38 202 ALA A N 1
ATOM 1516 C CA . ALA A 1 202 ? -20.346 -4.601 5.266 1.00 96.38 202 ALA A CA 1
ATOM 1517 C C . ALA A 1 202 ? -21.044 -3.638 6.233 1.00 96.38 202 ALA A C 1
ATOM 1519 O O . ALA A 1 202 ? -22.173 -3.903 6.640 1.00 96.38 202 ALA A O 1
ATOM 1520 N N . LEU A 1 203 ? -20.405 -2.525 6.572 1.00 96.38 203 LEU A N 1
ATOM 1521 C CA . LEU A 1 203 ? -20.991 -1.428 7.338 1.00 96.38 203 LEU A CA 1
ATOM 1522 C C . LEU A 1 203 ? -21.035 -0.202 6.440 1.00 96.38 203 LEU A C 1
ATOM 1524 O O . LEU A 1 203 ? -19.995 0.287 6.007 1.00 96.38 203 LEU A O 1
ATOM 1528 N N . SER A 1 204 ? -22.242 0.254 6.105 1.00 94.12 204 SER A N 1
ATOM 1529 C CA . SER A 1 204 ? -22.451 1.403 5.210 1.00 94.12 204 SER A CA 1
ATOM 1530 C C . SER A 1 204 ? -21.663 1.300 3.893 1.00 94.12 204 SER A C 1
ATOM 1532 O O . SER A 1 204 ? -21.116 2.283 3.401 1.00 94.12 204 SER A O 1
ATOM 1534 N N . GLY A 1 205 ? -21.578 0.088 3.333 1.00 94.56 205 GLY A N 1
ATOM 1535 C CA . GLY A 1 205 ? -20.849 -0.175 2.091 1.00 94.56 205 GLY A CA 1
ATOM 1536 C C . GLY A 1 205 ? -19.325 -0.246 2.232 1.00 94.56 205 GLY A C 1
ATOM 1537 O O . GLY A 1 205 ? -18.647 -0.163 1.218 1.00 94.56 205 GLY A O 1
ATOM 1538 N N . ALA A 1 206 ? -18.776 -0.387 3.440 1.00 96.25 206 ALA A N 1
ATOM 1539 C CA . ALA A 1 206 ? -17.352 -0.627 3.693 1.00 96.25 206 ALA A CA 1
ATOM 1540 C C . ALA A 1 206 ? -17.145 -1.965 4.414 1.00 96.25 206 ALA A C 1
ATOM 1542 O O . ALA A 1 206 ? -18.002 -2.386 5.192 1.00 96.25 206 ALA A O 1
ATOM 1543 N N . THR A 1 207 ? -16.020 -2.640 4.197 1.00 96.94 207 THR A N 1
ATOM 1544 C CA . THR A 1 207 ? -15.659 -3.843 4.958 1.00 96.94 207 THR A CA 1
ATOM 1545 C C . THR A 1 207 ? -15.487 -3.496 6.437 1.00 96.94 207 THR A C 1
ATOM 1547 O O . THR A 1 207 ? -14.763 -2.563 6.786 1.00 96.94 207 THR A O 1
ATOM 1550 N N . SER A 1 208 ? -16.173 -4.231 7.317 1.00 97.06 208 SER A N 1
ATOM 1551 C CA . SER A 1 208 ? -16.252 -3.875 8.735 1.00 97.06 208 SER A CA 1
ATOM 1552 C C . SER A 1 208 ? -14.940 -4.108 9.470 1.00 97.06 208 SER A C 1
ATOM 1554 O O . SER A 1 208 ? -14.560 -3.289 10.305 1.00 97.06 208 SER A O 1
ATOM 1556 N N . ARG A 1 209 ? -14.248 -5.213 9.172 1.00 97.75 209 ARG A N 1
ATOM 1557 C CA . ARG A 1 209 ? -13.035 -5.603 9.886 1.00 97.75 209 ARG A CA 1
ATOM 1558 C C . ARG A 1 209 ? -11.774 -5.325 9.076 1.00 97.75 209 ARG A C 1
ATOM 1560 O O . ARG A 1 209 ? -11.609 -5.812 7.956 1.00 97.75 209 ARG A O 1
ATOM 1567 N N . ILE A 1 210 ? -10.873 -4.554 9.678 1.00 97.81 210 ILE A N 1
ATOM 1568 C CA . ILE A 1 210 ? -9.615 -4.099 9.078 1.00 97.81 210 ILE A CA 1
ATOM 1569 C C . ILE A 1 210 ? -8.494 -4.326 10.085 1.00 97.81 210 ILE A C 1
ATOM 1571 O O . ILE A 1 210 ? -8.634 -3.958 11.250 1.00 97.81 210 ILE A O 1
ATOM 1575 N N . PHE A 1 211 ? -7.376 -4.886 9.635 1.00 97.88 211 PHE A N 1
ATOM 1576 C CA . PHE A 1 211 ? -6.167 -5.046 10.433 1.00 97.88 211 PHE A CA 1
ATOM 1577 C C . PHE A 1 211 ? -5.054 -4.143 9.914 1.00 97.88 211 PHE A C 1
ATOM 1579 O O . PHE A 1 211 ? -4.851 -4.018 8.703 1.00 97.88 211 PHE A O 1
ATOM 1586 N N . VAL A 1 212 ? -4.308 -3.544 10.838 1.00 98.38 212 VAL A N 1
ATOM 1587 C CA . VAL A 1 212 ? -3.152 -2.693 10.547 1.00 98.38 212 VAL A CA 1
ATOM 1588 C C . VAL A 1 212 ? -1.964 -3.188 11.359 1.00 98.38 212 VAL A C 1
ATOM 1590 O O . VAL A 1 212 ? -2.034 -3.261 12.586 1.00 98.38 212 VAL A O 1
ATOM 1593 N N . GLY A 1 213 ? -0.877 -3.526 10.670 1.00 97.56 213 GLY A N 1
ATOM 1594 C CA . GLY A 1 213 ? 0.400 -3.871 11.287 1.00 97.56 213 GLY A CA 1
ATOM 1595 C C . GLY A 1 213 ? 1.341 -2.678 11.286 1.00 97.56 213 GLY A C 1
ATOM 1596 O O . GLY A 1 213 ? 1.521 -2.043 10.248 1.00 97.56 213 GLY A O 1
ATOM 1597 N N . VAL A 1 214 ? 1.974 -2.387 12.415 1.00 97.31 214 VAL A N 1
ATOM 1598 C CA . VAL A 1 214 ? 2.907 -1.271 12.598 1.00 97.31 214 VAL A CA 1
ATOM 1599 C C . VAL A 1 214 ? 4.283 -1.785 13.010 1.00 97.31 214 VAL A C 1
ATOM 1601 O O . VAL A 1 214 ? 4.399 -2.794 13.704 1.00 97.31 214 VAL A O 1
ATOM 1604 N N . ALA A 1 215 ? 5.338 -1.095 12.580 1.00 96.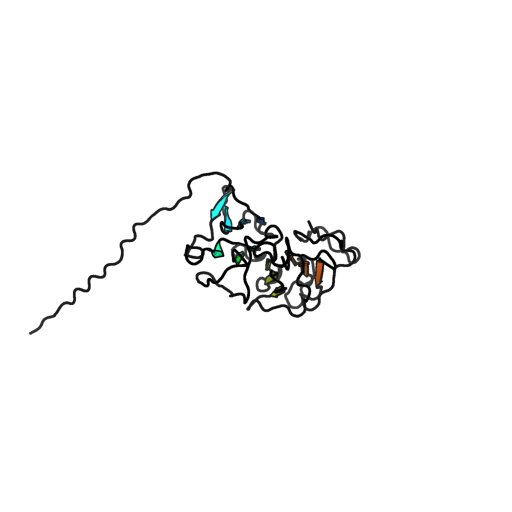75 215 ALA A N 1
ATOM 1605 C CA . ALA A 1 215 ? 6.706 -1.391 12.983 1.00 96.75 215 ALA A CA 1
ATOM 1606 C C . ALA A 1 215 ? 6.936 -0.912 14.426 1.00 96.75 215 ALA A C 1
ATOM 1608 O O . ALA A 1 215 ? 7.405 0.200 14.674 1.00 96.75 215 ALA A O 1
ATOM 1609 N N . GLU A 1 216 ? 6.540 -1.750 15.380 1.00 95.19 216 GLU A N 1
ATOM 1610 C CA . GLU A 1 216 ? 6.582 -1.486 16.816 1.00 95.19 216 GLU A CA 1
ATOM 1611 C C . GLU A 1 216 ? 6.999 -2.754 17.568 1.00 95.19 216 GLU A C 1
ATOM 1613 O O . GLU A 1 216 ? 6.381 -3.800 17.416 1.00 95.19 216 GLU A O 1
ATOM 1618 N N . ASN A 1 217 ? 8.064 -2.686 18.361 1.00 93.25 217 ASN A N 1
ATOM 1619 C CA . ASN A 1 217 ? 8.635 -3.840 19.070 1.00 93.25 217 ASN A CA 1
ATOM 1620 C C . ASN A 1 217 ? 8.730 -3.639 20.589 1.00 93.25 217 ASN A C 1
ATOM 1622 O O . ASN A 1 217 ? 9.408 -4.412 21.267 1.00 93.25 217 ASN A O 1
ATOM 1626 N N . THR A 1 218 ? 8.103 -2.588 21.114 1.00 90.69 218 THR A N 1
ATOM 1627 C CA . THR A 1 218 ? 8.053 -2.284 22.550 1.00 90.69 218 THR A CA 1
ATOM 1628 C C . THR A 1 218 ? 6.632 -2.261 23.101 1.00 90.69 218 THR A C 1
ATOM 1630 O O . THR A 1 218 ? 6.442 -2.445 24.303 1.00 90.69 218 THR A O 1
ATOM 1633 N N . THR A 1 219 ? 5.628 -2.062 22.241 1.00 91.44 219 THR A N 1
ATOM 1634 C CA . THR A 1 219 ? 4.210 -2.048 22.625 1.00 91.44 219 THR A CA 1
ATOM 1635 C C . THR A 1 219 ? 3.379 -3.001 21.756 1.00 91.44 219 THR A C 1
ATOM 1637 O O . THR A 1 219 ? 3.690 -4.186 21.678 1.00 91.44 219 THR A O 1
ATOM 1640 N N . SER A 1 220 ? 2.290 -2.527 21.145 1.00 94.69 220 SER A N 1
ATOM 1641 C CA . SER A 1 220 ? 1.448 -3.312 20.239 1.00 94.69 220 SER A CA 1
ATOM 1642 C C . SER A 1 220 ? 1.823 -3.021 18.789 1.00 94.69 220 SER A C 1
ATOM 1644 O O . SER A 1 220 ? 1.976 -1.869 18.393 1.00 94.69 220 SER A O 1
ATOM 1646 N N . SER A 1 221 ? 1.942 -4.074 17.994 1.00 96.06 221 SER A N 1
ATOM 1647 C CA . SER A 1 221 ? 2.335 -4.049 16.589 1.00 96.06 221 SER A CA 1
ATOM 1648 C C . SER A 1 221 ? 1.195 -4.398 15.629 1.00 96.06 221 SER A C 1
ATOM 1650 O O . SER A 1 221 ? 1.321 -4.175 14.429 1.00 96.06 221 SER A O 1
ATOM 1652 N N . VAL A 1 222 ? 0.060 -4.896 16.126 1.00 97.19 222 VAL A N 1
ATOM 1653 C CA . VAL A 1 222 ? -1.131 -5.224 15.332 1.00 97.19 222 VAL A CA 1
ATOM 1654 C C . VAL A 1 222 ? -2.376 -4.616 15.961 1.00 97.19 222 VAL A C 1
ATOM 1656 O O . VAL A 1 222 ? -2.669 -4.816 17.142 1.00 97.19 222 VAL A O 1
ATOM 1659 N N . TYR A 1 223 ? -3.154 -3.924 15.141 1.00 97.94 223 TYR A N 1
ATOM 1660 C CA . TYR A 1 223 ? -4.408 -3.295 15.525 1.00 97.94 223 TYR A CA 1
ATOM 1661 C C . TYR A 1 223 ? -5.549 -3.785 14.641 1.00 97.94 223 TYR A C 1
ATOM 1663 O O . TYR A 1 223 ? -5.342 -4.120 13.475 1.00 97.94 223 TYR A O 1
ATOM 1671 N N . VAL A 1 224 ? -6.757 -3.794 15.195 1.00 98.06 224 VAL A N 1
ATOM 1672 C CA . VAL A 1 224 ? -7.994 -4.169 14.515 1.00 98.06 224 VAL A CA 1
ATOM 1673 C C . VAL A 1 224 ? -9.057 -3.094 14.713 1.00 98.06 224 VAL A C 1
ATOM 1675 O O . VAL A 1 224 ? -9.242 -2.571 15.815 1.00 98.06 224 VAL A O 1
ATOM 1678 N N . SER A 1 225 ? -9.764 -2.782 13.635 1.00 98.38 225 SER A N 1
ATOM 1679 C CA . SER A 1 225 ? -11.066 -2.122 13.658 1.00 98.38 225 SER A CA 1
ATOM 1680 C C . SER A 1 225 ? -12.131 -3.156 13.311 1.00 98.38 225 SER A C 1
ATOM 1682 O O . SER A 1 225 ? -11.894 -4.000 12.449 1.00 98.38 225 SER A O 1
ATOM 1684 N N . ASN A 1 226 ? -13.289 -3.095 13.972 1.00 97.62 226 ASN A N 1
ATOM 1685 C CA . ASN A 1 226 ? -14.480 -3.888 13.630 1.00 97.62 226 ASN A CA 1
ATOM 1686 C C . ASN A 1 226 ? -15.641 -3.010 13.122 1.00 97.62 226 ASN A C 1
ATOM 1688 O O . ASN A 1 226 ? -16.737 -3.511 12.879 1.00 97.62 226 ASN A O 1
ATOM 1692 N N . ASP A 1 227 ? -15.400 -1.709 12.960 1.00 97.19 227 ASP A N 1
ATOM 1693 C CA . ASP A 1 227 ? -16.379 -0.676 12.622 1.00 97.19 227 ASP A CA 1
ATOM 1694 C C . ASP A 1 227 ? -15.929 0.166 11.413 1.00 97.19 227 ASP A C 1
ATOM 1696 O O . ASP A 1 227 ? -16.119 1.380 11.364 1.00 97.19 227 ASP A O 1
ATOM 1700 N N . ALA A 1 228 ? -15.317 -0.487 10.419 1.00 96.62 228 ALA A N 1
ATOM 1701 C CA . ALA A 1 228 ? -14.873 0.117 9.156 1.00 96.62 228 ALA A CA 1
ATOM 1702 C C . ALA A 1 228 ? -13.879 1.293 9.318 1.00 96.62 228 ALA A C 1
ATOM 1704 O O . ALA A 1 228 ? -13.820 2.221 8.497 1.00 96.62 228 ALA A O 1
ATOM 1705 N N . GLY A 1 229 ? -13.055 1.225 10.365 1.00 96.69 229 GLY A N 1
ATOM 1706 C CA . GLY A 1 229 ? -11.981 2.165 10.678 1.00 96.69 229 GLY A CA 1
ATOM 1707 C C . GLY A 1 229 ? -12.391 3.343 11.559 1.00 96.69 229 GLY A C 1
ATOM 1708 O O . GLY A 1 229 ? -11.595 4.277 11.709 1.00 96.69 229 GLY A O 1
ATOM 1709 N N . SER A 1 230 ? -13.600 3.329 12.127 1.00 97.00 230 SER A N 1
ATOM 1710 C CA . SER A 1 230 ? -14.059 4.366 13.057 1.00 97.00 230 SER A CA 1
ATOM 1711 C C . SER A 1 230 ? -13.322 4.305 14.394 1.00 97.00 230 SER A C 1
ATOM 1713 O O . SER A 1 230 ? -12.913 5.348 14.904 1.00 97.00 230 SER A O 1
ATOM 1715 N N . THR A 1 231 ? -13.073 3.110 14.924 1.00 98.25 231 THR A N 1
ATOM 1716 C CA . THR A 1 231 ? -12.278 2.875 16.132 1.00 98.25 231 THR A CA 1
ATOM 1717 C C . THR A 1 231 ? -11.290 1.732 15.929 1.00 98.25 231 THR A C 1
ATOM 1719 O O . THR A 1 231 ? -11.441 0.891 15.042 1.00 98.25 231 THR A O 1
ATOM 1722 N N . TRP A 1 232 ? -10.238 1.725 16.749 1.00 98.62 232 TRP A N 1
ATOM 1723 C CA . TRP A 1 232 ? -9.139 0.773 16.648 1.00 98.62 232 TRP A CA 1
ATOM 1724 C C . TRP A 1 232 ? -8.725 0.289 18.030 1.00 98.62 232 TRP A C 1
ATOM 1726 O O . TRP A 1 232 ? -8.684 1.059 18.988 1.00 98.62 232 TRP A O 1
ATOM 1736 N N . SER A 1 233 ? -8.374 -0.988 18.121 1.00 97.88 233 SER A N 1
ATOM 1737 C CA . SER A 1 233 ? -7.858 -1.616 19.338 1.00 97.88 233 SER A CA 1
ATOM 1738 C C . SER A 1 233 ? -6.680 -2.519 18.998 1.00 97.88 233 SER A C 1
ATOM 1740 O O . SER A 1 233 ? -6.595 -3.036 17.885 1.00 97.88 233 SER A O 1
ATOM 1742 N N . ALA A 1 234 ? -5.745 -2.691 19.930 1.00 96.69 234 ALA A N 1
ATOM 1743 C CA . ALA A 1 234 ? -4.678 -3.669 19.764 1.00 96.69 234 ALA A CA 1
ATOM 1744 C C . ALA A 1 234 ? -5.274 -5.086 19.739 1.00 96.69 234 ALA A C 1
ATOM 1746 O O . ALA A 1 234 ? -6.159 -5.402 20.537 1.00 96.69 234 ALA A O 1
ATOM 1747 N N . VAL A 1 235 ? -4.785 -5.952 18.850 1.00 95.19 235 VAL A N 1
ATOM 1748 C CA . VAL A 1 235 ? -5.180 -7.369 18.845 1.00 95.19 235 VAL A CA 1
ATOM 1749 C C . VAL A 1 235 ? -4.711 -8.025 20.145 1.00 95.19 235 VAL A C 1
ATOM 1751 O O . VAL A 1 235 ? -3.525 -7.986 20.477 1.00 95.19 235 VAL A O 1
ATOM 1754 N N . ALA A 1 236 ? -5.639 -8.614 20.898 1.00 90.88 236 ALA A N 1
ATOM 1755 C CA . ALA A 1 236 ? -5.326 -9.272 22.161 1.00 90.88 236 ALA A CA 1
ATOM 1756 C C . ALA A 1 236 ? -4.384 -10.470 21.947 1.00 90.88 236 ALA A C 1
ATOM 1758 O O . ALA A 1 236 ? -4.537 -11.222 20.988 1.00 90.88 236 ALA A O 1
ATOM 1759 N N . GLY A 1 237 ? -3.412 -10.652 22.845 1.00 89.06 237 GLY A N 1
ATOM 1760 C CA . GLY A 1 237 ? -2.493 -11.799 22.815 1.00 89.06 237 GLY A CA 1
ATOM 1761 C C . GLY A 1 237 ? -1.421 -11.766 21.720 1.00 89.06 237 GLY A C 1
ATOM 1762 O O . GLY A 1 237 ? -0.728 -12.761 21.529 1.00 89.06 237 GLY A O 1
ATOM 1763 N N . GLN A 1 238 ? -1.262 -10.649 21.003 1.00 88.25 238 GLN A N 1
ATOM 1764 C CA . GLN A 1 238 ? -0.214 -10.509 19.989 1.00 88.25 238 GLN A CA 1
ATOM 1765 C C . GLN A 1 238 ? 1.210 -10.615 20.584 1.00 88.25 238 GLN A C 1
ATOM 1767 O O . GLN A 1 238 ? 1.428 -10.212 21.732 1.00 88.25 238 GLN A O 1
ATOM 1772 N N . PRO A 1 239 ? 2.209 -11.092 19.816 1.00 84.44 239 PRO A N 1
ATOM 1773 C CA . PRO A 1 239 ? 3.606 -11.077 20.246 1.00 84.44 239 PRO A CA 1
ATOM 1774 C C . PRO A 1 239 ? 4.108 -9.643 20.482 1.00 84.44 239 PRO A C 1
ATOM 1776 O O . PRO A 1 239 ? 3.922 -8.778 19.633 1.00 84.44 239 PRO A O 1
ATOM 1779 N N . GLY A 1 240 ? 4.786 -9.395 21.608 1.00 80.94 240 GLY A N 1
ATOM 1780 C CA . GLY A 1 240 ? 5.285 -8.052 21.960 1.00 80.94 240 GLY A CA 1
ATOM 1781 C C . GLY A 1 240 ? 6.744 -7.762 21.583 1.00 80.94 240 GLY A C 1
ATOM 1782 O O . GLY A 1 240 ? 7.178 -6.621 21.657 1.00 80.94 240 GLY A O 1
ATOM 1783 N N . ARG A 1 241 ? 7.531 -8.784 21.208 1.00 86.19 241 ARG A N 1
ATOM 1784 C CA . ARG A 1 241 ? 8.982 -8.646 20.938 1.00 86.19 241 ARG A CA 1
ATOM 1785 C C . ARG A 1 241 ? 9.308 -8.291 19.485 1.00 86.19 241 ARG A C 1
ATOM 1787 O O . ARG A 1 241 ? 10.358 -7.714 19.208 1.00 86.19 241 ARG A O 1
ATOM 1794 N N . TYR A 1 242 ? 8.446 -8.696 18.563 1.00 90.25 242 TYR A N 1
ATOM 1795 C CA . TYR A 1 242 ? 8.627 -8.540 17.125 1.00 90.25 242 TYR A CA 1
ATOM 1796 C C . TYR A 1 242 ? 7.415 -7.809 16.555 1.00 90.25 242 TYR A C 1
ATOM 1798 O O . TYR A 1 242 ? 6.329 -7.860 17.130 1.00 90.25 242 TYR A O 1
ATOM 1806 N N . PHE A 1 243 ? 7.598 -7.164 15.409 1.00 92.44 243 PHE A N 1
ATOM 1807 C CA . PHE A 1 243 ? 6.501 -6.620 14.619 1.00 92.44 243 PHE A CA 1
ATOM 1808 C C . PHE A 1 243 ? 6.308 -7.445 13.349 1.00 92.44 243 PHE A C 1
ATOM 1810 O O . PHE A 1 243 ? 7.263 -8.058 12.865 1.00 92.44 243 PHE A O 1
ATOM 1817 N N . PRO A 1 244 ? 5.098 -7.438 12.776 1.00 91.75 244 PRO A N 1
ATOM 1818 C CA . PRO A 1 244 ? 4.817 -8.183 11.562 1.00 91.75 244 PRO A CA 1
ATOM 1819 C C . PRO A 1 24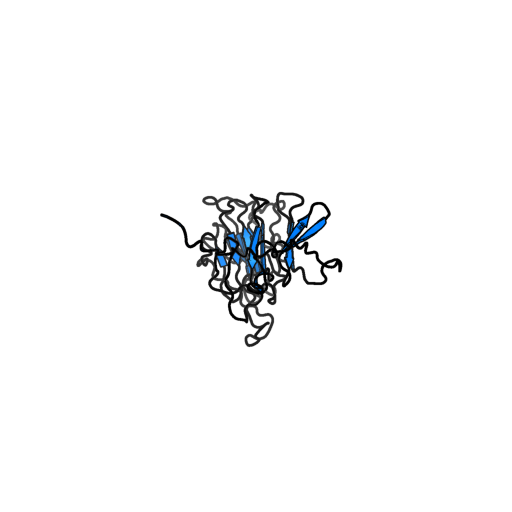4 ? 5.518 -7.574 10.346 1.00 91.75 244 PRO A C 1
ATOM 1821 O O . PRO A 1 244 ? 5.460 -6.358 10.129 1.00 91.75 244 PRO A O 1
ATOM 1824 N N . HIS A 1 245 ? 6.115 -8.416 9.508 1.00 89.81 245 HIS A N 1
ATOM 1825 C CA . HIS A 1 245 ? 6.651 -8.027 8.208 1.00 89.81 245 HIS A CA 1
ATOM 1826 C C . HIS A 1 245 ? 5.526 -8.001 7.157 1.00 89.81 245 HIS A C 1
ATOM 1828 O O . HIS A 1 245 ? 5.419 -7.040 6.391 1.00 89.81 245 HIS A O 1
ATOM 1834 N N . LYS A 1 246 ? 4.622 -8.988 7.152 1.00 90.31 246 LYS A N 1
ATOM 1835 C CA . LYS A 1 246 ? 3.425 -9.028 6.288 1.00 90.31 246 LYS A CA 1
ATOM 1836 C C . LYS A 1 246 ? 2.176 -9.426 7.071 1.00 90.31 246 LYS A C 1
ATOM 1838 O O . LYS A 1 246 ? 2.273 -10.041 8.124 1.00 90.31 246 LYS A O 1
ATOM 1843 N N . GLY A 1 247 ? 1.001 -9.099 6.536 1.00 88.31 247 GLY A N 1
ATOM 1844 C CA . GLY A 1 247 ? -0.283 -9.526 7.094 1.00 88.31 247 GLY A CA 1
ATOM 1845 C C . GLY A 1 247 ? -1.287 -9.840 5.993 1.00 88.31 247 GLY A C 1
ATOM 1846 O O . GLY A 1 247 ? -1.512 -9.026 5.095 1.00 88.31 247 GLY A O 1
ATOM 1847 N N . ARG A 1 248 ? -1.886 -11.031 6.047 1.00 83.38 248 ARG A N 1
ATOM 1848 C CA . ARG A 1 248 ? -2.993 -11.441 5.175 1.00 83.38 248 ARG A CA 1
ATOM 1849 C C . ARG A 1 248 ? -4.018 -12.240 5.969 1.00 83.38 248 ARG A C 1
ATOM 1851 O O . ARG A 1 248 ? -3.658 -12.966 6.889 1.00 83.38 248 ARG A O 1
ATOM 1858 N N . ILE A 1 249 ? -5.279 -12.115 5.567 1.00 82.75 249 ILE A N 1
ATOM 1859 C CA . ILE A 1 249 ? -6.379 -12.947 6.056 1.00 82.75 249 ILE A CA 1
ATOM 1860 C C . ILE A 1 249 ? -6.589 -14.111 5.090 1.00 82.75 249 ILE A C 1
ATOM 1862 O O . ILE A 1 249 ? -6.590 -13.908 3.874 1.00 82.75 249 ILE A O 1
ATOM 1866 N N . GLN A 1 250 ? -6.784 -15.314 5.631 1.00 75.56 250 GLN A N 1
ATOM 1867 C CA . GLN A 1 250 ? -7.150 -16.509 4.876 1.00 75.56 250 GLN A CA 1
ATOM 1868 C C . GLN A 1 250 ? -8.673 -16.738 4.962 1.00 75.56 250 GLN A C 1
ATOM 1870 O O . GLN A 1 250 ? -9.159 -17.236 5.974 1.00 75.56 250 GLN A O 1
ATOM 1875 N N . PRO A 1 251 ? -9.460 -16.422 3.912 1.00 67.44 251 PRO A N 1
ATOM 1876 C CA . PRO A 1 251 ? -10.927 -16.407 4.001 1.00 67.44 251 PRO A CA 1
ATOM 1877 C C . PRO A 1 251 ? -11.572 -17.771 4.288 1.00 67.44 251 PRO A C 1
ATOM 1879 O O . PRO A 1 251 ? -12.691 -17.844 4.790 1.00 67.44 251 PRO A O 1
ATOM 1882 N N . THR A 1 252 ? -10.891 -18.867 3.940 1.00 65.00 252 THR A N 1
ATOM 1883 C CA . THR A 1 252 ? -11.389 -20.236 4.150 1.00 65.00 252 THR A CA 1
ATOM 1884 C C . THR A 1 252 ? -11.311 -20.677 5.609 1.00 65.00 252 THR A C 1
ATOM 1886 O O . THR A 1 252 ? -12.025 -21.593 6.014 1.00 65.00 252 THR A O 1
ATOM 1889 N N . GLU A 1 253 ? -10.481 -20.019 6.414 1.00 57.09 253 GLU A N 1
ATOM 1890 C CA . GLU A 1 253 ? -10.383 -20.246 7.851 1.00 57.09 253 GLU A CA 1
ATOM 1891 C C . GLU A 1 253 ? -11.365 -19.306 8.555 1.00 57.09 253 GLU A C 1
ATOM 1893 O O . GLU A 1 253 ? -10.985 -18.270 9.090 1.00 57.09 253 GLU A O 1
ATOM 1898 N N . LYS A 1 254 ? -12.664 -19.638 8.493 1.00 45.22 254 LYS A N 1
ATOM 1899 C CA . LYS A 1 254 ? -13.768 -18.836 9.059 1.00 45.22 254 LYS A CA 1
ATOM 1900 C C . LYS A 1 254 ? -13.392 -18.236 10.424 1.00 45.22 254 LYS A C 1
ATOM 1902 O O . LYS A 1 254 ? -13.034 -18.978 11.343 1.00 45.22 254 LYS A O 1
ATOM 1907 N N . VAL A 1 255 ? -13.504 -16.914 10.565 1.00 46.16 255 VAL A N 1
ATOM 1908 C CA . VAL A 1 255 ? -13.304 -16.212 11.841 1.00 46.16 255 VAL A CA 1
ATOM 1909 C C . VAL A 1 255 ? -14.471 -16.562 12.768 1.00 46.16 255 VAL A C 1
ATOM 1911 O O . VAL A 1 255 ? -15.576 -16.062 12.585 1.00 46.16 255 VAL A O 1
ATOM 1914 N N . GLY A 1 256 ? -14.246 -17.474 13.712 1.00 40.75 256 GLY A N 1
ATOM 1915 C CA . GLY A 1 256 ? -15.132 -17.682 14.860 1.00 40.75 256 GLY A CA 1
ATOM 1916 C C . GLY A 1 256 ? -14.737 -16.734 15.992 1.00 40.75 256 GLY A C 1
ATOM 1917 O O . GLY A 1 256 ? -13.557 -16.414 16.131 1.00 40.75 256 GLY A O 1
ATOM 1918 N N . ASP A 1 257 ? -15.707 -16.295 16.788 1.00 41.75 257 ASP A N 1
ATOM 1919 C CA . ASP A 1 257 ? -15.592 -15.186 17.749 1.00 41.75 257 ASP A CA 1
ATOM 1920 C C . ASP A 1 257 ? -14.610 -15.392 18.931 1.00 41.75 257 ASP A C 1
ATOM 1922 O O . ASP A 1 257 ? -14.478 -14.501 19.764 1.00 41.75 257 ASP A O 1
ATOM 1926 N N . GLU A 1 258 ? -13.868 -16.505 19.014 1.00 35.84 258 GLU A N 1
ATOM 1927 C CA . GLU A 1 258 ? -13.105 -16.866 20.226 1.00 35.84 258 GLU A CA 1
ATOM 1928 C C . GLU A 1 258 ? -11.576 -17.025 20.076 1.00 35.84 258 GLU A C 1
ATOM 1930 O O . GLU A 1 258 ? -10.906 -17.277 21.074 1.00 35.84 258 GLU A O 1
ATOM 1935 N N . ALA A 1 259 ? -10.960 -16.822 18.902 1.00 38.41 259 ALA A N 1
ATOM 1936 C CA . ALA A 1 259 ? -9.493 -16.947 18.785 1.00 38.41 259 ALA A CA 1
ATOM 1937 C C . ALA A 1 259 ? -8.871 -16.066 17.685 1.00 38.41 259 ALA A C 1
ATOM 1939 O O . ALA A 1 259 ? -8.521 -16.528 16.600 1.00 38.41 259 ALA A O 1
ATOM 1940 N N . LEU A 1 260 ? -8.700 -14.773 17.977 1.00 47.75 260 LEU A N 1
ATOM 1941 C CA . LEU A 1 260 ? -7.969 -13.816 17.130 1.00 47.75 260 LEU A CA 1
ATOM 1942 C C . LEU A 1 260 ? -6.434 -14.027 17.016 1.00 47.75 260 LEU A C 1
ATOM 1944 O O . LEU A 1 260 ? -5.897 -13.631 15.980 1.00 47.75 260 LEU A O 1
ATOM 1948 N N . PRO A 1 261 ? -5.695 -14.626 17.981 1.00 39.78 261 PRO A N 1
ATOM 1949 C CA . PRO A 1 261 ? -4.228 -14.679 17.890 1.00 39.78 261 PRO A CA 1
ATOM 1950 C C . PRO A 1 261 ? -3.663 -15.665 16.853 1.00 39.78 261 PRO A C 1
ATOM 1952 O O . PRO A 1 261 ? -2.512 -15.517 16.460 1.00 39.78 261 PRO A O 1
ATOM 1955 N N . GLU A 1 262 ? -4.428 -16.669 16.407 1.00 38.12 262 GLU A N 1
ATOM 1956 C CA . GLU A 1 262 ? -3.876 -17.783 15.609 1.00 38.12 262 GLU A CA 1
ATOM 1957 C C . GLU A 1 262 ? -3.968 -17.603 14.081 1.00 38.12 262 GLU A C 1
ATOM 1959 O O . GLU A 1 262 ? -3.382 -18.396 13.350 1.00 38.12 262 GLU A O 1
ATOM 1964 N N . ARG A 1 263 ? -4.712 -16.607 13.568 1.00 57.03 263 ARG A N 1
ATOM 1965 C CA . ARG A 1 263 ? -5.191 -16.628 12.158 1.00 57.03 263 ARG A CA 1
ATOM 1966 C C . ARG A 1 263 ? -4.921 -15.376 11.326 1.00 57.03 263 ARG A C 1
ATOM 1968 O O . ARG A 1 263 ? -5.181 -15.359 10.126 1.00 57.03 263 ARG A O 1
ATOM 1975 N N . LEU A 1 264 ? -4.360 -14.334 11.936 1.00 48.12 264 LEU A N 1
ATOM 1976 C CA . LEU A 1 264 ? -3.564 -13.366 11.192 1.00 48.12 264 LEU A CA 1
ATOM 1977 C C . LEU A 1 264 ? -2.152 -13.940 11.123 1.00 48.12 264 LEU A C 1
ATOM 1979 O O . LEU A 1 264 ? -1.428 -13.910 12.118 1.00 48.12 264 LEU A O 1
ATOM 1983 N N . THR A 1 265 ? -1.741 -14.442 9.961 1.00 50.66 265 THR A N 1
ATOM 1984 C CA . THR A 1 265 ? -0.332 -14.789 9.775 1.00 50.66 265 THR A CA 1
ATOM 1985 C C . THR A 1 265 ? 0.458 -13.496 9.597 1.00 50.66 265 THR A C 1
ATOM 1987 O O . THR A 1 265 ? 0.611 -12.968 8.494 1.00 50.66 265 THR A O 1
ATOM 1990 N N . ALA A 1 266 ? 0.908 -12.965 10.728 1.00 44.22 266 ALA A N 1
ATOM 1991 C CA . ALA A 1 266 ? 2.002 -12.020 10.815 1.00 44.22 266 ALA A CA 1
ATOM 1992 C C . ALA A 1 266 ? 3.303 -12.793 10.564 1.00 44.22 266 ALA A C 1
ATOM 1994 O O . ALA A 1 266 ? 3.841 -13.408 11.482 1.00 44.22 266 ALA A O 1
ATOM 1995 N N . ILE A 1 267 ? 3.752 -12.829 9.309 1.00 43.62 267 ILE A N 1
ATOM 1996 C CA . ILE A 1 267 ? 5.086 -13.344 8.947 1.00 43.62 267 ILE A CA 1
ATOM 1997 C C . ILE A 1 267 ? 6.080 -12.201 9.084 1.00 43.62 267 ILE A C 1
ATOM 1999 O O . ILE A 1 267 ? 5.658 -11.061 8.772 1.00 43.62 267 ILE A O 1
#

Organism: NCBI:txid1671311